Protein AF-A0A945KMA1-F1 (afdb_monomer_lite)

Structure (mmCIF, N/CA/C/O backbone):
data_AF-A0A945KMA1-F1
#
_entry.id   AF-A0A945KMA1-F1
#
loop_
_atom_site.group_PDB
_atom_site.id
_atom_site.type_symbol
_atom_site.label_atom_id
_atom_site.label_alt_id
_atom_site.label_comp_id
_atom_site.label_asym_id
_atom_site.label_entity_id
_atom_site.label_seq_id
_atom_site.pdbx_PDB_ins_code
_atom_site.Cartn_x
_atom_site.Cartn_y
_atom_site.Cartn_z
_atom_site.occupancy
_atom_site.B_iso_or_equiv
_atom_site.auth_seq_id
_atom_site.auth_comp_id
_atom_site.auth_asym_id
_atom_site.auth_atom_id
_atom_site.pdbx_PDB_model_num
ATOM 1 N N . MET A 1 1 ? -3.324 15.975 3.131 1.00 45.94 1 MET A N 1
ATOM 2 C CA . MET A 1 1 ? -3.278 17.185 3.987 1.00 45.94 1 MET A CA 1
ATOM 3 C C . MET A 1 1 ? -1.842 17.357 4.465 1.00 45.94 1 MET A C 1
ATOM 5 O O . MET A 1 1 ? -1.466 16.969 5.569 1.00 45.94 1 MET A O 1
ATOM 9 N N . GLY A 1 2 ? -0.998 17.822 3.554 1.00 39.69 2 GLY A N 1
ATOM 10 C CA . GLY A 1 2 ? 0.432 18.035 3.725 1.00 39.69 2 GLY A CA 1
ATOM 11 C C . GLY A 1 2 ? 0.857 19.326 3.038 1.00 39.69 2 GLY A C 1
ATOM 12 O O . GLY A 1 2 ? 0.022 19.945 2.387 1.00 39.69 2 GLY A O 1
ATOM 13 N N . LYS A 1 3 ? 2.127 19.717 3.252 1.00 51.31 3 LYS A N 1
ATOM 14 C CA . LYS A 1 3 ? 3.015 20.684 2.548 1.00 51.31 3 LYS A CA 1
ATOM 15 C C . LYS A 1 3 ? 2.473 22.037 2.013 1.00 51.31 3 LYS A C 1
ATOM 17 O O . LYS A 1 3 ? 3.282 22.909 1.727 1.00 51.31 3 LYS A O 1
ATOM 22 N N . ARG A 1 4 ? 1.166 22.232 1.818 1.00 48.22 4 ARG A N 1
ATOM 23 C CA . ARG A 1 4 ? 0.495 23.301 1.051 1.00 48.22 4 ARG A CA 1
ATOM 24 C C . ARG A 1 4 ? -0.896 23.667 1.612 1.00 48.22 4 ARG A C 1
ATOM 26 O O . ARG A 1 4 ? -1.735 24.240 0.905 1.00 48.22 4 ARG A O 1
ATOM 33 N N . SER A 1 5 ? -1.207 23.293 2.853 1.00 53.47 5 SER A N 1
ATOM 34 C CA . SER A 1 5 ? -2.433 23.719 3.541 1.00 53.47 5 SER A CA 1
ATOM 35 C C . SER A 1 5 ? -2.144 24.185 4.959 1.00 53.47 5 SER A C 1
ATOM 37 O O . SER A 1 5 ? -1.507 23.455 5.705 1.00 53.47 5 SER A O 1
ATOM 39 N N . ASN A 1 6 ? -2.725 25.325 5.338 1.00 54.19 6 ASN A N 1
ATOM 40 C CA . ASN A 1 6 ? -2.762 25.819 6.721 1.00 54.19 6 ASN A CA 1
ATOM 41 C C . ASN A 1 6 ? -3.850 25.125 7.565 1.00 54.19 6 ASN A C 1
ATOM 43 O O . ASN A 1 6 ? -4.168 25.587 8.653 1.00 54.19 6 ASN A O 1
ATOM 47 N N . PHE A 1 7 ? -4.466 24.057 7.046 1.00 51.75 7 PHE A N 1
ATOM 48 C CA . PHE A 1 7 ? -5.400 23.245 7.816 1.00 51.75 7 PHE A CA 1
ATOM 49 C C . PHE A 1 7 ? -4.623 22.431 8.838 1.00 51.75 7 PHE A C 1
ATOM 51 O O . PHE A 1 7 ? -3.628 21.785 8.492 1.00 51.75 7 PHE A O 1
ATOM 58 N N . GLU A 1 8 ? -5.101 22.466 10.077 1.00 51.91 8 GLU A N 1
ATOM 59 C CA . GLU A 1 8 ? -4.567 21.652 11.153 1.00 51.91 8 GLU A CA 1
ATOM 60 C C . GLU A 1 8 ? -4.652 20.181 10.741 1.00 51.91 8 GLU A C 1
ATOM 62 O O . GLU A 1 8 ? -5.704 19.676 10.334 1.00 51.91 8 GLU A O 1
ATOM 67 N N . ARG A 1 9 ? -3.505 19.496 10.759 1.00 58.88 9 ARG A N 1
ATOM 68 C CA . ARG A 1 9 ? -3.487 18.054 10.542 1.00 58.88 9 ARG A CA 1
ATOM 69 C C . ARG A 1 9 ? -4.303 17.431 11.661 1.00 58.88 9 ARG A C 1
ATOM 71 O O . ARG A 1 9 ? -4.052 17.734 12.823 1.00 58.88 9 ARG A O 1
ATOM 78 N N . HIS A 1 10 ? -5.210 16.515 11.317 1.00 60.88 10 HIS A N 1
ATOM 79 C CA . HIS A 1 10 ? -5.820 15.670 12.335 1.00 60.88 10 HIS A CA 1
ATOM 80 C C . HIS A 1 10 ? -4.690 15.093 13.213 1.00 60.88 10 HIS A C 1
ATOM 82 O O . HIS A 1 10 ? -3.744 14.547 12.632 1.00 60.88 10 HIS A O 1
ATOM 88 N N . PRO A 1 11 ? -4.742 15.208 14.556 1.00 52.09 11 PRO A N 1
ATOM 89 C CA . PRO A 1 11 ? -3.583 15.015 15.442 1.00 52.09 11 PRO A CA 1
ATOM 90 C C . PRO A 1 11 ? -2.826 13.685 15.298 1.00 52.09 11 PRO A C 1
ATOM 92 O O . PRO A 1 11 ? -1.699 13.559 15.757 1.00 52.09 11 PRO A O 1
ATOM 95 N N . ARG A 1 12 ? -3.435 12.688 14.648 1.00 60.34 12 ARG A N 1
ATOM 96 C CA . ARG A 1 12 ? -2.889 11.337 14.438 1.00 60.34 12 ARG A CA 1
ATOM 97 C C . ARG A 1 12 ? -2.674 10.965 12.965 1.00 60.34 12 ARG A C 1
ATOM 99 O O . ARG A 1 12 ? -2.384 9.818 12.661 1.00 60.34 12 ARG A O 1
ATOM 106 N N . GLY A 1 13 ? -2.892 11.898 12.033 1.00 59.16 13 GLY A N 1
ATOM 107 C CA . GLY A 1 13 ? -2.860 11.611 10.591 1.00 59.16 13 GLY A CA 1
ATOM 108 C C . GLY A 1 13 ? -3.981 10.684 10.101 1.00 59.16 13 GLY A C 1
ATOM 109 O O . GLY A 1 13 ? -3.917 10.207 8.974 1.00 59.16 13 GLY A O 1
ATOM 110 N N . LEU A 1 14 ? -4.993 10.445 10.938 1.00 67.75 14 LEU A N 1
ATOM 111 C CA . LEU A 1 14 ? -6.126 9.570 10.666 1.00 67.75 14 LEU A CA 1
ATOM 112 C C . LEU A 1 14 ? -7.003 10.133 9.541 1.00 67.75 14 LEU A C 1
ATOM 114 O O . LEU A 1 14 ? -7.648 11.168 9.710 1.00 67.75 14 LEU A O 1
ATOM 118 N N . TYR A 1 15 ? -7.073 9.397 8.436 1.00 75.56 15 TYR A N 1
ATOM 119 C CA . TYR A 1 15 ? -8.058 9.598 7.380 1.00 75.56 15 TYR A CA 1
ATOM 120 C C . TYR A 1 15 ? -8.565 8.228 6.930 1.00 75.56 15 TYR A C 1
ATOM 122 O O . TYR A 1 15 ? -7.744 7.429 6.468 1.00 75.56 15 TYR A O 1
ATOM 130 N N . PRO A 1 16 ? -9.878 7.945 7.043 1.00 86.56 16 PRO A N 1
ATOM 131 C CA . PRO A 1 16 ? -10.462 6.745 6.461 1.00 86.56 16 PRO A CA 1
ATOM 132 C C . PRO A 1 16 ? -10.042 6.622 4.998 1.00 86.56 16 PRO A C 1
ATOM 134 O O . PRO A 1 16 ? -10.072 7.603 4.248 1.00 86.56 16 PRO A O 1
ATOM 137 N N . THR A 1 17 ? -9.586 5.434 4.608 1.00 91.38 17 THR A N 1
ATOM 138 C CA . THR A 1 17 ? -9.081 5.209 3.252 1.00 91.38 17 THR A CA 1
ATOM 139 C C . THR A 1 17 ? -10.265 5.146 2.296 1.00 91.38 17 THR A C 1
ATOM 141 O O . THR A 1 17 ? -11.060 4.222 2.428 1.00 91.38 17 THR A O 1
ATOM 144 N N . PRO A 1 18 ? -10.410 6.079 1.340 1.00 90.06 18 PRO A N 1
ATOM 145 C CA . PRO A 1 18 ? -11.518 6.021 0.400 1.00 90.06 18 PRO A CA 1
ATOM 146 C C . PRO A 1 18 ? -11.269 4.950 -0.666 1.00 90.06 18 PRO A C 1
ATOM 148 O O . PRO A 1 18 ? -10.132 4.747 -1.095 1.00 90.06 18 PRO A O 1
ATOM 151 N N . GLU A 1 19 ? -12.344 4.365 -1.183 1.00 87.62 19 GLU A N 1
ATOM 152 C CA . GLU A 1 19 ? -12.361 3.382 -2.279 1.00 87.62 19 GLU A CA 1
ATOM 153 C C . GLU A 1 19 ? -11.486 3.781 -3.481 1.00 87.62 19 GLU A C 1
ATOM 155 O O . GLU A 1 19 ? -10.687 2.996 -3.986 1.00 87.62 19 GLU A O 1
ATOM 160 N N . SER A 1 20 ? -11.529 5.057 -3.882 1.00 85.62 20 SER A N 1
ATOM 161 C CA . SER A 1 20 ? -10.695 5.589 -4.975 1.00 85.62 20 SER A CA 1
ATOM 162 C C . SER A 1 20 ? -9.178 5.431 -4.765 1.00 85.62 20 SER A C 1
ATOM 164 O O . SER A 1 20 ? -8.423 5.475 -5.734 1.00 85.62 20 SER A O 1
ATOM 166 N N . ALA A 1 21 ? -8.719 5.256 -3.520 1.00 90.88 21 ALA A N 1
ATOM 167 C CA . ALA A 1 21 ? -7.323 4.979 -3.179 1.00 90.88 21 ALA A CA 1
ATOM 168 C C . ALA A 1 21 ? -6.997 3.474 -3.094 1.00 90.88 21 ALA A C 1
ATOM 170 O O . ALA A 1 21 ? -5.832 3.096 -2.927 1.00 90.88 21 ALA A O 1
ATOM 171 N N . VAL A 1 22 ? -8.016 2.617 -3.176 1.00 89.81 22 VAL A N 1
ATOM 172 C CA . VAL A 1 22 ? -7.906 1.157 -3.277 1.00 89.81 22 VAL A CA 1
ATOM 173 C C . VAL A 1 22 ? -7.913 0.736 -4.741 1.00 89.81 22 VAL A C 1
ATOM 175 O O . VAL A 1 22 ? -7.044 -0.024 -5.133 1.00 89.81 22 VAL A O 1
ATOM 178 N N . ARG A 1 23 ? -8.784 1.310 -5.575 1.00 86.75 23 ARG A N 1
ATOM 179 C CA . ARG A 1 23 ? -8.975 0.892 -6.976 1.00 86.75 23 ARG A CA 1
ATOM 180 C C . ARG A 1 23 ? -7.684 0.703 -7.798 1.00 86.75 23 ARG A C 1
ATOM 182 O O . ARG A 1 23 ? -7.550 -0.337 -8.431 1.00 86.75 23 ARG A O 1
ATOM 189 N N . PRO A 1 24 ? -6.686 1.617 -7.768 1.00 86.44 24 PRO A N 1
ATOM 190 C CA . PRO A 1 24 ? -5.443 1.411 -8.519 1.00 86.44 24 PRO A CA 1
ATOM 191 C C . PRO A 1 24 ? -4.613 0.216 -8.034 1.00 86.44 24 PRO A C 1
ATOM 193 O O . PRO A 1 24 ? -3.798 -0.291 -8.789 1.00 86.44 24 PRO A O 1
ATOM 196 N N . LEU A 1 25 ? -4.784 -0.215 -6.780 1.00 88.75 25 LEU A N 1
ATOM 197 C CA . LEU A 1 25 ? -4.077 -1.356 -6.201 1.00 88.75 25 LEU A CA 1
ATOM 198 C C . LEU A 1 25 ? -4.578 -2.693 -6.760 1.00 88.75 25 LEU A C 1
ATOM 200 O O . LEU A 1 25 ? -3.769 -3.602 -6.903 1.00 88.75 25 LEU A O 1
ATOM 204 N N . LEU A 1 26 ? -5.874 -2.806 -7.075 1.00 84.94 26 LEU A N 1
ATOM 205 C CA . LEU A 1 26 ? -6.539 -4.081 -7.383 1.00 84.94 26 LEU A CA 1
ATOM 206 C C . LEU A 1 26 ? -5.891 -4.818 -8.563 1.00 84.94 26 LEU A C 1
ATOM 208 O O . LEU A 1 26 ? -5.660 -6.017 -8.487 1.00 84.94 26 LEU A O 1
ATOM 212 N N . LEU A 1 27 ? -5.465 -4.085 -9.598 1.00 81.69 27 LEU A N 1
ATOM 213 C CA . LEU A 1 27 ? -4.763 -4.636 -10.771 1.00 81.69 27 LEU A CA 1
ATOM 214 C C . LEU A 1 27 ? -3.370 -5.216 -10.460 1.00 81.69 27 LEU A C 1
ATOM 216 O O . LEU A 1 27 ? -2.717 -5.779 -11.335 1.00 81.69 27 LEU A O 1
ATOM 220 N N . HIS A 1 28 ? -2.875 -5.022 -9.239 1.00 84.31 28 HIS A N 1
ATOM 221 C CA . HIS A 1 28 ? -1.565 -5.486 -8.792 1.00 84.31 28 HIS A CA 1
ATOM 222 C C . HIS A 1 28 ? -1.646 -6.522 -7.670 1.00 84.31 28 HIS A C 1
ATOM 224 O O . HIS A 1 28 ? -0.592 -6.951 -7.186 1.00 84.31 28 HIS A O 1
ATOM 230 N N . LEU A 1 29 ? -2.859 -6.899 -7.262 1.00 82.75 29 LEU A N 1
ATOM 231 C CA . LEU A 1 29 ? -3.119 -7.979 -6.321 1.00 82.75 29 LEU A CA 1
ATOM 232 C C . LEU A 1 29 ? -3.496 -9.258 -7.086 1.00 82.75 29 LEU A C 1
ATOM 234 O O . LEU A 1 29 ? -4.013 -9.177 -8.201 1.00 82.75 29 LEU A O 1
ATOM 238 N N . PRO A 1 30 ? -3.260 -10.445 -6.504 1.00 80.69 30 PRO A N 1
ATOM 239 C CA . PRO A 1 30 ? -3.924 -11.665 -6.951 1.00 80.69 30 PRO A CA 1
ATOM 240 C C . PRO A 1 30 ? -5.452 -11.510 -6.899 1.00 80.69 30 PRO A C 1
ATOM 242 O O . PRO A 1 30 ? -5.966 -10.741 -6.085 1.00 80.69 30 PRO A O 1
ATOM 245 N N . SER A 1 31 ? -6.182 -12.275 -7.719 1.00 77.75 31 SER A N 1
ATOM 246 C CA . SER A 1 31 ? -7.653 -12.205 -7.803 1.00 77.75 31 SER A CA 1
ATOM 247 C C . SER A 1 31 ? -8.356 -12.401 -6.456 1.00 77.75 31 SER A C 1
ATOM 249 O O . SER A 1 31 ? -9.401 -11.813 -6.221 1.00 77.75 31 SER A O 1
ATOM 251 N N . ALA A 1 32 ? -7.768 -13.194 -5.561 1.00 83.62 32 ALA A N 1
ATOM 252 C CA . ALA A 1 32 ? -8.148 -13.285 -4.160 1.00 83.62 32 ALA A CA 1
ATOM 253 C C . ALA A 1 32 ? -6.864 -13.393 -3.335 1.00 83.62 32 ALA A C 1
ATOM 255 O O . ALA A 1 32 ? -5.961 -14.142 -3.702 1.00 83.62 32 ALA A O 1
ATOM 256 N N . VAL A 1 33 ? -6.771 -12.629 -2.248 1.00 88.12 33 VAL A N 1
ATOM 257 C CA . VAL A 1 33 ? -5.628 -12.674 -1.334 1.00 88.12 33 VAL A CA 1
ATOM 258 C C . VAL A 1 33 ? -6.129 -12.567 0.094 1.00 88.12 33 VAL A C 1
ATOM 260 O O . VAL A 1 33 ? -7.038 -11.781 0.379 1.00 88.12 33 VAL A O 1
ATOM 263 N N . CYS A 1 34 ? -5.532 -13.349 0.986 1.00 95.69 34 CYS A N 1
ATOM 264 C CA . CYS A 1 34 ? -5.697 -13.167 2.416 1.00 95.69 34 CYS A CA 1
ATOM 265 C C . CYS A 1 34 ? -4.696 -12.115 2.907 1.00 95.69 34 CYS A C 1
ATOM 267 O O . CYS A 1 34 ? -3.491 -12.300 2.752 1.00 95.69 34 CYS A O 1
ATOM 269 N N . PHE A 1 35 ? -5.156 -11.001 3.478 1.00 98.44 35 PHE A N 1
ATOM 270 C CA . PHE A 1 35 ? -4.279 -9.896 3.884 1.00 98.44 35 PHE A CA 1
ATOM 271 C C . PHE A 1 35 ? -4.447 -9.506 5.351 1.00 98.44 35 PHE A C 1
ATOM 273 O O . PHE A 1 35 ? -5.533 -9.601 5.921 1.00 98.44 35 PHE A O 1
ATOM 280 N N . ASP A 1 36 ? -3.372 -8.982 5.933 1.00 98.75 36 ASP A N 1
ATOM 281 C CA . ASP A 1 36 ? -3.388 -8.350 7.247 1.00 98.75 36 ASP A CA 1
ATOM 282 C C . ASP A 1 36 ? -3.419 -6.817 7.108 1.00 98.75 36 ASP A C 1
ATOM 284 O O . ASP A 1 36 ? -2.684 -6.220 6.316 1.00 98.75 36 ASP A O 1
ATOM 288 N N . ALA A 1 37 ? -4.250 -6.157 7.913 1.00 98.38 37 ALA A N 1
ATOM 289 C CA . ALA A 1 37 ? -4.470 -4.714 7.897 1.00 98.38 37 ALA A CA 1
ATOM 290 C C . ALA A 1 37 ? -4.127 -4.068 9.253 1.00 98.38 37 ALA A C 1
ATOM 292 O O . ALA A 1 37 ? -5.021 -3.766 10.046 1.00 98.38 37 ALA A O 1
ATOM 293 N N . PRO A 1 38 ? -2.839 -3.834 9.559 1.00 98.19 38 PRO A N 1
ATOM 294 C CA . PRO A 1 38 ? -2.460 -2.973 10.677 1.00 98.19 38 PRO A CA 1
ATOM 295 C C . PRO A 1 38 ? -2.834 -1.512 10.394 1.00 98.19 38 PRO A C 1
ATOM 297 O O . PRO A 1 38 ? -3.127 -1.163 9.255 1.00 98.19 38 PRO A O 1
ATOM 300 N N . CYS A 1 39 ? -2.791 -0.632 11.396 1.00 97.06 39 CYS A N 1
ATOM 301 C CA . CYS A 1 39 ? -3.183 0.784 11.266 1.00 97.06 39 CYS A CA 1
ATOM 302 C C . CYS A 1 39 ? -4.593 0.972 10.663 1.00 97.06 39 CYS A C 1
ATOM 304 O O . CYS A 1 39 ? -4.815 1.847 9.823 1.00 97.06 39 CYS A O 1
ATOM 306 N N . ALA A 1 40 ? -5.532 0.102 11.038 1.00 96.44 40 ALA A N 1
ATOM 307 C CA . ALA A 1 40 ? -6.833 -0.007 10.392 1.00 96.44 40 ALA A CA 1
ATOM 308 C C . ALA A 1 40 ? -7.770 1.188 10.636 1.00 96.44 40 ALA A C 1
ATOM 310 O O . ALA A 1 40 ? -8.712 1.379 9.865 1.00 96.44 40 ALA A O 1
ATOM 311 N N . GLY A 1 41 ? -7.553 1.987 11.686 1.00 94.50 41 GLY A N 1
ATOM 312 C CA . GLY A 1 41 ? -8.448 3.070 12.084 1.00 94.50 41 GLY A CA 1
ATOM 313 C C . GLY A 1 41 ? -9.891 2.592 12.282 1.00 94.50 41 GLY A C 1
ATOM 314 O O . GLY A 1 41 ? -10.196 1.873 13.233 1.00 94.50 41 GLY A O 1
ATOM 315 N N . ASP A 1 42 ? -10.784 3.008 11.380 1.00 94.56 42 ASP A N 1
ATOM 316 C CA . ASP A 1 42 ? -12.206 2.635 11.346 1.00 94.56 42 ASP A CA 1
ATOM 317 C C . ASP A 1 42 ? -12.509 1.402 10.472 1.00 94.56 42 ASP A C 1
ATOM 319 O O . ASP A 1 42 ? -13.673 1.042 10.289 1.00 94.56 42 ASP A O 1
ATOM 323 N N . GLY A 1 43 ? -11.486 0.782 9.881 1.00 96.00 43 GLY A N 1
ATOM 324 C CA . GLY A 1 43 ? -11.608 -0.390 9.016 1.00 96.00 43 GLY A CA 1
ATOM 325 C C . GLY A 1 43 ? -12.091 -0.095 7.592 1.00 96.00 43 GLY A C 1
ATOM 326 O O . GLY A 1 43 ? -12.447 -1.031 6.883 1.00 96.00 43 GLY A O 1
ATOM 327 N N . ALA A 1 44 ? -12.119 1.165 7.133 1.00 95.25 44 ALA A N 1
ATOM 328 C CA . ALA A 1 44 ? -12.584 1.489 5.776 1.00 95.25 44 ALA A CA 1
ATOM 329 C C . ALA A 1 44 ? -11.805 0.750 4.676 1.00 95.25 44 ALA A C 1
ATOM 331 O O . ALA A 1 44 ? -12.408 0.209 3.754 1.00 95.25 44 ALA A O 1
ATOM 332 N N . LEU A 1 45 ? -10.476 0.668 4.805 1.00 96.75 45 LEU A N 1
ATOM 333 C CA . LEU A 1 45 ? -9.632 -0.069 3.859 1.00 96.75 45 LEU A CA 1
ATOM 334 C C . LEU A 1 45 ? -10.016 -1.551 3.781 1.00 96.75 45 LEU A C 1
ATOM 336 O O . LEU A 1 45 ? -10.105 -2.089 2.683 1.00 96.75 45 LEU A O 1
ATOM 340 N N . VAL A 1 46 ? -10.251 -2.178 4.937 1.00 97.62 46 VAL A N 1
ATOM 341 C CA . VAL A 1 46 ? -10.636 -3.591 5.030 1.00 97.62 46 VAL A CA 1
ATOM 342 C C . VAL A 1 46 ? -11.943 -3.821 4.281 1.00 97.62 46 VAL A C 1
ATOM 344 O O . VAL A 1 46 ? -11.969 -4.627 3.361 1.00 97.62 46 VAL A O 1
ATOM 347 N N . ARG A 1 47 ? -12.980 -3.024 4.575 1.00 96.88 47 ARG A N 1
ATOM 348 C CA . ARG A 1 47 ? -14.286 -3.139 3.905 1.00 96.88 47 ARG A CA 1
ATOM 349 C C . ARG A 1 47 ? -14.192 -2.990 2.388 1.00 96.88 47 ARG A C 1
ATOM 351 O O . ARG A 1 47 ? -14.884 -3.696 1.667 1.00 96.88 47 ARG A O 1
ATOM 358 N N . HIS A 1 48 ? -13.359 -2.068 1.902 1.00 94.19 48 HIS A N 1
ATOM 359 C CA . HIS A 1 48 ? -13.162 -1.884 0.465 1.00 94.19 48 HIS A CA 1
ATOM 360 C C . HIS A 1 48 ? -12.471 -3.084 -0.189 1.00 94.19 48 HIS A C 1
ATOM 362 O O . HIS A 1 48 ? -12.848 -3.451 -1.287 1.00 94.19 48 HIS A O 1
ATOM 368 N N . LEU A 1 49 ? -11.485 -3.698 0.467 1.00 94.19 49 LEU A N 1
ATOM 369 C CA . LEU A 1 49 ? -10.805 -4.880 -0.073 1.00 94.19 49 LEU A CA 1
ATOM 370 C C . LEU A 1 49 ? -11.687 -6.136 -0.004 1.00 94.19 49 LEU A C 1
ATOM 372 O O . LEU A 1 49 ? -11.686 -6.923 -0.943 1.00 94.19 49 LEU A O 1
ATOM 376 N N . GLU A 1 50 ? -12.471 -6.303 1.063 1.00 94.19 50 GLU A N 1
ATOM 377 C CA . GLU A 1 50 ? -13.430 -7.412 1.181 1.00 94.19 50 GLU A CA 1
ATOM 378 C C . GLU A 1 50 ? -14.549 -7.331 0.137 1.00 94.19 50 GLU A C 1
ATOM 380 O O . GLU A 1 50 ? -14.953 -8.354 -0.412 1.00 94.19 50 GLU A O 1
ATOM 385 N N . ALA A 1 51 ? -15.012 -6.120 -0.194 1.00 90.25 51 ALA A N 1
ATOM 386 C CA . ALA A 1 51 ? -15.984 -5.908 -1.268 1.00 90.25 51 ALA A CA 1
ATOM 387 C C . ALA A 1 51 ? -15.459 -6.336 -2.655 1.00 90.25 51 ALA A C 1
ATOM 389 O O . ALA A 1 51 ? -16.258 -6.687 -3.517 1.00 90.25 51 ALA A O 1
ATOM 390 N N . GLU A 1 52 ? -14.137 -6.352 -2.839 1.00 87.44 52 GLU A N 1
ATOM 391 C CA . GLU A 1 52 ? -13.445 -6.774 -4.067 1.00 87.44 52 GLU A CA 1
ATOM 392 C C . GLU A 1 52 ? -13.029 -8.260 -4.031 1.00 87.44 52 GLU A C 1
ATOM 394 O O . GLU A 1 52 ? -12.291 -8.729 -4.892 1.00 87.44 52 GLU A O 1
ATOM 399 N N . GLY A 1 53 ? -13.494 -9.028 -3.036 1.00 87.69 53 GLY A N 1
ATOM 400 C CA . GLY A 1 53 ? -13.265 -10.475 -2.948 1.00 87.69 53 GLY A CA 1
ATOM 401 C C . GLY A 1 53 ? -11.977 -10.898 -2.234 1.00 87.69 53 GLY A C 1
ATOM 402 O O . GLY A 1 53 ? -11.646 -12.084 -2.222 1.00 87.69 53 GLY A O 1
ATOM 403 N N . HIS A 1 54 ? -11.251 -9.968 -1.609 1.00 91.25 54 HIS A N 1
ATOM 404 C CA . HIS A 1 54 ? -10.108 -10.296 -0.753 1.00 91.25 54 HIS A CA 1
ATOM 405 C C . HIS A 1 54 ? -10.566 -10.672 0.666 1.00 91.25 54 HIS A C 1
ATOM 407 O O . HIS A 1 54 ? -11.593 -10.195 1.138 1.00 91.25 54 HIS A O 1
ATOM 413 N N . SER A 1 55 ? -9.809 -11.506 1.380 1.00 95.12 55 SER A N 1
ATOM 414 C CA . SER A 1 55 ? -10.179 -11.952 2.731 1.00 95.12 55 SER A CA 1
ATOM 415 C C . SER A 1 55 ? -9.268 -11.356 3.798 1.00 95.12 55 SER A C 1
ATOM 417 O O . SER A 1 55 ? -8.056 -11.258 3.614 1.00 95.12 55 SER A O 1
ATOM 419 N N . LEU A 1 56 ? -9.833 -10.994 4.947 1.00 98.12 56 LEU A N 1
ATOM 420 C CA . LEU A 1 56 ? -9.064 -10.481 6.074 1.00 98.12 56 LEU A CA 1
ATOM 421 C C . LEU A 1 56 ? -8.461 -11.619 6.913 1.00 98.12 56 LEU A C 1
ATOM 423 O O . LEU A 1 56 ? -9.191 -12.469 7.419 1.00 98.12 56 LEU A O 1
ATOM 427 N N . GLY A 1 57 ? -7.142 -11.598 7.109 1.00 98.00 57 GLY A N 1
ATOM 428 C CA . GLY A 1 57 ? -6.430 -12.473 8.045 1.00 98.00 57 GLY A CA 1
ATOM 429 C C . GLY A 1 57 ? -6.441 -11.903 9.463 1.00 98.00 57 GLY A C 1
ATOM 430 O O . GLY A 1 57 ? -7.014 -12.487 10.383 1.00 98.00 57 GLY A O 1
ATOM 431 N N . ALA A 1 58 ? -5.840 -10.726 9.639 1.00 98.25 58 ALA A N 1
ATOM 432 C CA . ALA A 1 58 ? -5.851 -9.983 10.896 1.00 98.25 58 ALA A CA 1
ATOM 433 C C . ALA A 1 58 ? -5.981 -8.471 10.671 1.00 98.25 58 ALA A C 1
ATOM 435 O O . ALA A 1 58 ? -5.478 -7.921 9.697 1.00 98.25 58 ALA A O 1
ATOM 436 N N . THR A 1 59 ? -6.613 -7.762 11.607 1.00 98.31 59 THR A N 1
ATOM 437 C CA . THR A 1 59 ? -6.727 -6.295 11.578 1.00 98.31 59 THR A CA 1
ATOM 438 C C . THR A 1 59 ? -6.395 -5.701 12.938 1.00 98.31 59 THR A C 1
ATOM 440 O O . THR A 1 59 ? -6.829 -6.212 13.976 1.00 98.31 59 THR A O 1
ATOM 443 N N . SER A 1 60 ? -5.632 -4.610 12.954 1.00 98.19 60 SER A N 1
ATOM 444 C CA . SER A 1 60 ? -5.254 -3.946 14.199 1.00 98.19 60 SER A CA 1
ATOM 445 C C . SER A 1 60 ? -5.027 -2.449 14.044 1.00 98.19 60 SER A C 1
ATOM 447 O O . SER A 1 60 ? -4.742 -1.942 12.962 1.00 98.19 60 SER A O 1
ATOM 449 N N . ASP A 1 61 ? -5.149 -1.721 15.146 1.00 97.62 61 ASP A N 1
ATOM 450 C CA . ASP A 1 61 ? -4.760 -0.318 15.253 1.00 97.62 61 ASP A CA 1
ATOM 451 C C . ASP A 1 61 ? -4.322 -0.019 16.692 1.00 97.62 61 ASP A C 1
ATOM 453 O O . ASP A 1 61 ? -4.768 -0.681 17.627 1.00 97.62 61 ASP A O 1
ATOM 457 N N . ILE A 1 62 ? -3.480 0.994 16.907 1.00 95.75 62 ILE A N 1
ATOM 458 C CA . ILE A 1 62 ? -3.105 1.414 18.265 1.00 95.75 62 ILE A CA 1
ATOM 459 C C . ILE A 1 62 ? -4.289 2.059 19.007 1.00 95.75 62 ILE A C 1
ATOM 461 O O . ILE A 1 62 ? -4.330 2.073 20.234 1.00 95.75 62 ILE A O 1
ATOM 465 N N . GLN A 1 63 ? -5.261 2.592 18.265 1.00 94.81 63 GLN A N 1
ATOM 466 C CA . GLN A 1 63 ? -6.509 3.134 18.782 1.00 94.81 63 GLN A CA 1
ATOM 467 C C . GLN A 1 63 ? -7.657 2.803 17.807 1.00 94.81 63 GLN A C 1
ATOM 469 O O . GLN A 1 63 ? -8.059 3.662 17.011 1.00 94.81 63 GLN A O 1
ATOM 474 N N . PRO A 1 64 ? -8.193 1.570 17.880 1.00 95.06 64 PRO A N 1
ATOM 475 C CA . PRO A 1 64 ? -9.282 1.098 17.028 1.00 95.06 64 PRO A CA 1
ATOM 476 C C . PRO A 1 64 ? -10.527 1.988 17.084 1.00 95.06 64 PRO A C 1
ATOM 478 O O . PRO A 1 64 ? -10.878 2.511 18.143 1.00 95.06 64 PRO A O 1
ATOM 481 N N . MET A 1 65 ? -11.221 2.140 15.953 1.00 93.62 65 MET A N 1
ATOM 482 C CA . MET A 1 65 ? -12.436 2.968 15.842 1.00 93.62 65 MET A CA 1
ATOM 483 C C . MET A 1 65 ? -13.674 2.197 15.372 1.00 93.62 65 MET A C 1
ATOM 485 O O . MET A 1 65 ? -14.726 2.795 15.152 1.00 93.62 65 MET A O 1
ATOM 489 N N . ALA A 1 66 ? -13.562 0.879 15.229 1.00 94.00 66 ALA A N 1
ATOM 490 C CA . ALA A 1 66 ? -14.667 -0.014 14.916 1.00 94.00 66 ALA A CA 1
ATOM 491 C C . ALA A 1 66 ? -14.513 -1.335 15.680 1.00 94.00 66 ALA A C 1
ATOM 493 O O . ALA A 1 66 ? -13.407 -1.723 16.063 1.00 94.00 66 ALA A O 1
ATOM 494 N N . ALA A 1 67 ? -15.633 -2.024 15.903 1.00 94.12 67 ALA A N 1
ATOM 495 C CA . ALA A 1 67 ? -15.625 -3.360 16.487 1.00 94.12 67 ALA A CA 1
ATOM 496 C C . ALA A 1 67 ? -14.879 -4.350 15.573 1.00 94.12 67 ALA A C 1
ATOM 498 O O . ALA A 1 67 ? -14.903 -4.213 14.352 1.00 94.12 67 ALA A O 1
ATOM 499 N N . GLY A 1 68 ? -14.222 -5.345 16.173 1.00 94.31 68 GLY A N 1
ATOM 500 C CA . GLY A 1 68 ? -13.461 -6.365 15.441 1.00 94.31 68 GLY A CA 1
ATOM 501 C C . GLY A 1 68 ? -12.025 -5.972 15.076 1.00 94.31 68 GLY A C 1
ATOM 502 O O . GLY A 1 68 ? -11.282 -6.819 14.596 1.00 94.31 68 GLY A O 1
ATOM 503 N N . ILE A 1 69 ? -11.597 -4.733 15.345 1.00 97.75 69 ILE A N 1
ATOM 504 C CA . ILE A 1 69 ? -10.205 -4.299 15.164 1.00 97.75 69 ILE A CA 1
ATOM 505 C C . ILE A 1 69 ? -9.443 -4.465 16.483 1.00 97.75 69 ILE A C 1
ATOM 507 O O . ILE A 1 69 ? -9.823 -3.883 17.499 1.00 97.75 69 ILE A O 1
ATOM 511 N N . ALA A 1 70 ? -8.361 -5.246 16.471 1.00 97.75 70 ALA A N 1
ATOM 512 C CA . ALA A 1 70 ? -7.551 -5.476 17.663 1.00 97.75 70 ALA A CA 1
ATOM 513 C C . ALA A 1 70 ? -6.735 -4.230 18.046 1.00 97.75 70 ALA A C 1
ATOM 515 O O . ALA A 1 70 ? -6.178 -3.549 17.184 1.00 97.75 70 ALA A O 1
ATOM 516 N N . THR A 1 71 ? -6.600 -3.959 19.345 1.00 98.00 71 THR A N 1
ATOM 517 C CA . THR A 1 71 ? -5.697 -2.909 19.835 1.00 98.00 71 THR A CA 1
ATOM 518 C C . THR A 1 71 ? -4.257 -3.418 19.805 1.00 98.00 71 THR A C 1
ATOM 520 O O . THR A 1 71 ? -3.887 -4.242 20.639 1.00 98.00 71 THR A O 1
ATOM 523 N N . SER A 1 72 ? -3.443 -2.957 18.854 1.00 97.12 72 SER A N 1
ATOM 524 C CA . SER A 1 72 ? -2.035 -3.361 18.737 1.00 97.12 72 SER A CA 1
ATOM 525 C C . SER A 1 72 ? -1.189 -2.334 17.980 1.00 97.12 72 SER A C 1
ATOM 527 O O . SER A 1 72 ? -1.666 -1.654 17.071 1.00 97.12 72 SER A O 1
ATOM 529 N N . ASP A 1 73 ? 0.089 -2.230 18.345 1.00 97.50 73 ASP A N 1
ATOM 530 C CA . ASP A 1 73 ? 1.078 -1.457 17.594 1.00 97.50 73 ASP A CA 1
ATOM 531 C C . ASP A 1 73 ? 1.590 -2.292 16.415 1.00 97.50 73 ASP A C 1
ATOM 533 O O . ASP A 1 73 ? 2.078 -3.406 16.600 1.00 97.50 73 ASP A O 1
ATOM 537 N N . ALA A 1 74 ? 1.541 -1.735 15.204 1.00 97.88 74 ALA A N 1
ATOM 538 C CA . ALA A 1 74 ? 2.017 -2.411 13.998 1.00 97.88 74 ALA A CA 1
ATOM 539 C C . ALA A 1 74 ? 3.490 -2.856 14.092 1.00 97.88 74 ALA A C 1
ATOM 541 O O . ALA A 1 74 ? 3.873 -3.841 13.471 1.00 97.88 74 ALA A O 1
ATOM 542 N N . ARG A 1 75 ? 4.310 -2.158 14.889 1.00 97.62 75 ARG A N 1
ATOM 543 C CA . ARG A 1 75 ? 5.729 -2.485 15.127 1.00 97.62 75 ARG A CA 1
ATOM 544 C C . ARG A 1 75 ? 5.933 -3.678 16.066 1.00 97.62 75 ARG A C 1
ATOM 546 O O . ARG A 1 75 ? 7.058 -4.130 16.224 1.00 97.62 75 ARG A O 1
ATOM 553 N N . GLY A 1 76 ? 4.873 -4.138 16.729 1.00 96.88 76 GLY A N 1
ATOM 554 C CA . GLY A 1 76 ? 4.881 -5.298 17.621 1.00 96.88 76 GLY A CA 1
ATOM 555 C C . GLY A 1 76 ? 4.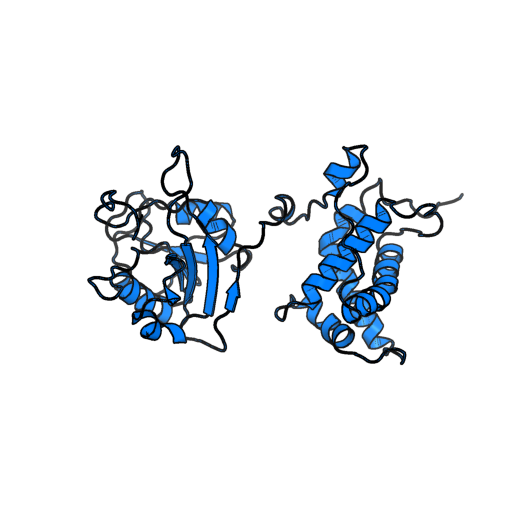258 -6.551 17.004 1.00 96.88 76 GLY A C 1
ATOM 556 O O . GLY A 1 76 ? 4.077 -7.537 17.706 1.00 96.88 76 GLY A O 1
ATOM 557 N N . ILE A 1 77 ? 3.885 -6.522 15.721 1.00 98.12 77 ILE A N 1
ATOM 558 C CA . ILE A 1 77 ? 3.317 -7.687 15.032 1.00 98.12 77 ILE A CA 1
ATOM 559 C C . ILE A 1 77 ? 4.417 -8.727 14.818 1.00 98.12 77 ILE A C 1
ATOM 561 O O . ILE A 1 77 ? 5.436 -8.418 14.218 1.00 98.12 77 ILE A O 1
ATOM 565 N N . GLU A 1 78 ? 4.227 -9.957 15.283 1.00 97.56 78 GLU A N 1
ATOM 566 C CA . GLU A 1 78 ? 5.275 -10.991 15.217 1.00 97.56 78 GLU A CA 1
ATOM 567 C C . GLU A 1 78 ? 5.244 -11.812 13.921 1.00 97.56 78 GLU A C 1
ATOM 569 O O . GLU A 1 78 ? 6.252 -12.397 13.531 1.00 97.56 78 GLU A O 1
ATOM 574 N N . ARG A 1 79 ? 4.090 -11.874 13.248 1.00 97.19 79 ARG A N 1
ATOM 575 C CA . ARG A 1 79 ? 3.896 -12.623 12.000 1.00 97.19 79 ARG A CA 1
ATOM 576 C C . ARG A 1 79 ? 2.754 -12.044 11.172 1.00 97.19 79 ARG A C 1
ATOM 578 O O . ARG A 1 79 ? 1.838 -11.448 11.734 1.00 97.19 79 ARG A O 1
ATOM 585 N N . CYS A 1 80 ? 2.788 -12.279 9.863 1.00 97.56 80 CYS A N 1
ATOM 586 C CA . CYS A 1 80 ? 1.622 -12.111 8.997 1.00 97.56 80 CYS A CA 1
ATOM 587 C C . CYS A 1 80 ? 0.732 -13.357 9.118 1.00 97.56 80 CYS A C 1
ATOM 589 O O . CYS A 1 80 ? 1.237 -14.479 9.069 1.00 97.56 80 CYS A O 1
ATOM 591 N N . THR A 1 81 ? -0.566 -13.167 9.344 1.00 97.12 81 THR A N 1
ATOM 592 C CA . THR A 1 81 ? -1.556 -14.255 9.375 1.00 97.12 81 THR A CA 1
ATOM 593 C C . THR A 1 81 ? -2.039 -14.588 7.966 1.00 97.12 81 THR A C 1
ATOM 595 O O . THR A 1 81 ? -2.252 -15.758 7.657 1.00 97.12 81 THR A O 1
ATOM 598 N N . GLY A 1 82 ? -2.200 -13.565 7.124 1.00 94.31 82 GLY A N 1
ATOM 599 C CA . GLY A 1 82 ? -2.409 -13.712 5.689 1.00 94.31 82 GLY A CA 1
ATOM 600 C C . GLY A 1 82 ? -1.112 -13.909 4.895 1.00 94.31 82 GLY A C 1
ATOM 601 O O . GLY A 1 82 ? -0.095 -14.385 5.392 1.00 94.31 82 GLY A O 1
ATOM 602 N N . GLU A 1 83 ? -1.169 -13.519 3.627 1.00 95.94 83 GLU A N 1
ATOM 603 C CA . GLU A 1 83 ? -0.090 -13.624 2.641 1.00 95.94 83 GLU A CA 1
ATOM 604 C C . GLU A 1 83 ? 0.705 -12.317 2.506 1.00 95.94 83 GLU A C 1
ATOM 606 O O . GLU A 1 83 ? 1.843 -12.312 2.038 1.00 95.94 83 GLU A O 1
ATOM 611 N N . MET A 1 84 ? 0.100 -11.189 2.886 1.00 97.75 84 MET A N 1
ATOM 612 C CA . MET A 1 84 ? 0.703 -9.862 2.795 1.00 97.75 84 MET A CA 1
ATOM 613 C C . MET A 1 84 ? 0.044 -8.868 3.748 1.00 97.75 84 MET A C 1
ATOM 615 O O . MET A 1 84 ? -1.094 -9.048 4.182 1.00 97.75 84 MET A O 1
ATOM 619 N N . PHE A 1 85 ? 0.730 -7.759 4.007 1.00 98.81 85 PHE A N 1
ATOM 620 C CA . PHE A 1 85 ? 0.146 -6.602 4.675 1.00 98.81 85 PHE A CA 1
ATOM 621 C C . PHE A 1 85 ? -0.392 -5.603 3.651 1.00 98.81 85 PHE A C 1
ATOM 623 O O . PHE A 1 85 ? 0.305 -5.248 2.700 1.00 98.81 85 PHE A O 1
ATOM 630 N N . ILE A 1 86 ? -1.598 -5.076 3.869 1.00 98.69 86 ILE A N 1
ATOM 631 C CA . ILE A 1 86 ? -2.151 -3.967 3.080 1.00 98.69 86 ILE A CA 1
ATOM 632 C C . ILE A 1 86 ? -2.712 -2.920 4.037 1.00 98.69 86 ILE A C 1
ATOM 634 O O . ILE A 1 86 ? -3.701 -3.151 4.726 1.00 98.69 86 ILE A O 1
ATOM 638 N N . THR A 1 87 ? -2.093 -1.737 4.080 1.00 98.06 87 THR A N 1
ATOM 639 C CA . THR A 1 87 ? -2.487 -0.689 5.032 1.00 98.06 87 THR A CA 1
ATOM 640 C C . THR A 1 87 ? -2.338 0.744 4.496 1.00 98.06 87 THR A C 1
ATOM 642 O O . THR A 1 87 ? -1.681 1.014 3.486 1.00 98.06 87 THR A O 1
ATOM 645 N N . ASN A 1 88 ? -2.999 1.685 5.171 1.00 97.00 88 ASN A N 1
ATOM 646 C CA . ASN A 1 88 ? -2.758 3.121 5.103 1.00 97.00 88 ASN A CA 1
ATOM 647 C C . ASN A 1 88 ? -2.110 3.552 6.433 1.00 97.00 88 ASN A C 1
ATOM 649 O O . ASN A 1 88 ? -2.827 3.924 7.364 1.00 97.00 88 ASN A O 1
ATOM 653 N N . PRO A 1 89 ? -0.773 3.456 6.559 1.00 95.44 89 PRO A N 1
ATOM 654 C CA . PRO A 1 89 ? -0.105 3.785 7.810 1.00 95.44 89 PRO A CA 1
ATOM 655 C C . PRO A 1 89 ? -0.181 5.299 8.068 1.00 95.44 89 PRO A C 1
ATOM 657 O O . PRO A 1 89 ? -0.440 6.079 7.142 1.00 95.44 89 PRO A O 1
ATOM 660 N N . PRO A 1 90 ? 0.146 5.768 9.287 1.00 92.75 90 PRO A N 1
ATOM 661 C CA . PRO A 1 90 ? 0.454 7.177 9.491 1.00 92.75 90 PRO A CA 1
ATOM 662 C C . PRO A 1 90 ? 1.482 7.636 8.452 1.00 92.75 90 PRO A C 1
ATOM 664 O O . PRO A 1 90 ? 2.469 6.942 8.200 1.00 92.75 90 PRO A O 1
ATOM 667 N N . TRP A 1 91 ? 1.239 8.784 7.820 1.00 91.62 91 TRP A N 1
ATOM 668 C CA . TRP A 1 91 ? 2.132 9.335 6.798 1.00 91.62 91 TRP A CA 1
ATOM 669 C C . TRP A 1 91 ? 3.448 9.838 7.408 1.00 91.62 91 TRP A C 1
ATOM 671 O O . TRP A 1 91 ? 3.443 10.315 8.544 1.00 91.62 91 TRP A O 1
ATOM 681 N N . PRO A 1 92 ? 4.560 9.812 6.647 1.00 91.50 92 PRO A N 1
ATOM 682 C CA . PRO A 1 92 ? 5.887 10.092 7.182 1.00 91.50 92 PRO A CA 1
ATOM 683 C C . PRO A 1 92 ? 5.985 11.522 7.698 1.00 91.50 92 PRO A C 1
ATOM 685 O O . PRO A 1 92 ? 5.572 12.480 7.031 1.00 91.50 92 PRO A O 1
ATOM 688 N N . GLU A 1 93 ? 6.566 11.676 8.883 1.00 89.31 93 GLU A N 1
ATOM 689 C CA . GLU A 1 93 ? 6.790 12.977 9.494 1.00 89.31 93 GLU A CA 1
ATOM 690 C C . GLU A 1 93 ? 8.215 13.477 9.185 1.00 89.31 93 GLU A C 1
ATOM 692 O O . GLU A 1 93 ? 9.199 12.861 9.609 1.00 89.31 93 GLU A O 1
ATOM 697 N N . PRO A 1 94 ? 8.384 14.600 8.456 1.00 85.56 94 PRO A N 1
ATOM 698 C CA . PRO A 1 94 ? 9.716 15.100 8.105 1.00 85.56 94 PRO A CA 1
ATOM 699 C C . PRO A 1 94 ? 10.587 15.452 9.321 1.00 85.56 94 PRO A C 1
ATOM 701 O O . PRO A 1 94 ? 11.782 15.161 9.326 1.00 85.56 94 PRO A O 1
ATOM 704 N N . ASN A 1 95 ? 9.990 16.020 10.374 1.00 87.69 95 ASN A N 1
ATOM 705 C CA . ASN A 1 95 ? 10.653 16.346 11.646 1.00 87.69 95 ASN A CA 1
ATOM 706 C C . ASN A 1 95 ? 11.106 15.102 12.428 1.00 87.69 95 ASN A C 1
ATOM 708 O O . ASN A 1 95 ? 11.991 15.209 13.272 1.00 87.69 95 ASN A O 1
ATOM 712 N N . ARG A 1 96 ? 10.555 13.922 12.122 1.00 90.19 96 ARG A N 1
ATOM 713 C CA . ARG A 1 96 ? 10.965 12.632 12.694 1.00 90.19 96 ARG A CA 1
ATOM 714 C C . ARG A 1 96 ? 11.659 11.743 11.666 1.00 90.19 96 ARG A C 1
ATOM 716 O O . ARG A 1 96 ? 11.647 10.527 11.788 1.00 90.19 96 ARG A O 1
ATOM 723 N N . ARG A 1 97 ? 12.263 12.343 10.632 1.00 90.44 97 ARG A N 1
ATOM 724 C CA . ARG A 1 97 ? 13.017 11.637 9.578 1.00 90.44 97 ARG A CA 1
ATOM 725 C C . ARG A 1 97 ? 12.228 10.498 8.911 1.00 90.44 97 ARG A C 1
ATOM 727 O O . ARG A 1 97 ? 12.836 9.525 8.480 1.00 90.44 97 ARG A O 1
ATOM 734 N N . GLY A 1 98 ? 10.907 10.640 8.794 1.00 91.75 98 GLY A N 1
ATOM 735 C CA . GLY A 1 98 ? 10.020 9.657 8.167 1.00 91.75 98 GLY A CA 1
ATOM 736 C C . GLY A 1 98 ? 9.327 8.690 9.133 1.00 91.75 98 GLY A C 1
ATOM 737 O O . GLY A 1 98 ? 8.484 7.913 8.690 1.00 91.75 98 GLY A O 1
ATOM 738 N N . ASP A 1 99 ? 9.622 8.737 10.432 1.00 93.62 99 ASP A N 1
ATOM 739 C CA . ASP A 1 99 ? 8.895 7.957 11.437 1.00 93.62 99 ASP A CA 1
ATOM 740 C C . ASP A 1 99 ? 7.508 8.549 11.746 1.00 93.62 99 ASP A C 1
ATOM 742 O O . ASP A 1 99 ? 7.320 9.759 11.610 1.00 93.62 99 ASP A O 1
ATOM 746 N N . PRO A 1 100 ? 6.527 7.722 12.159 1.00 94.00 100 PRO A N 1
ATOM 747 C CA . PRO A 1 100 ? 6.627 6.280 12.436 1.00 94.00 100 PRO A CA 1
ATOM 748 C C . PRO A 1 100 ? 6.543 5.380 11.191 1.00 94.00 100 PRO A C 1
ATOM 750 O O . PRO A 1 100 ? 6.739 4.172 11.305 1.00 94.00 100 PRO A O 1
ATOM 753 N N . THR A 1 101 ? 6.264 5.939 10.010 1.00 95.62 101 THR A N 1
ATOM 754 C CA . THR A 1 101 ? 6.065 5.178 8.766 1.00 95.62 101 THR A CA 1
ATOM 755 C C . THR A 1 101 ? 7.246 4.279 8.436 1.00 95.62 101 THR A C 1
ATOM 757 O O . THR A 1 101 ? 7.038 3.125 8.086 1.00 95.62 101 THR A O 1
ATOM 760 N N . LEU A 1 102 ? 8.477 4.786 8.556 1.00 96.44 102 LEU A N 1
ATOM 761 C CA . LEU A 1 102 ? 9.680 4.002 8.272 1.00 96.44 102 LEU A CA 1
ATOM 762 C C . LEU A 1 102 ? 9.835 2.805 9.210 1.00 96.44 102 LEU A C 1
ATOM 764 O O . LEU A 1 102 ? 10.102 1.708 8.729 1.00 96.44 102 LEU A O 1
ATOM 768 N N . SER A 1 103 ? 9.636 2.996 10.517 1.00 97.25 103 SER A N 1
ATOM 769 C CA . SER A 1 103 ? 9.664 1.893 11.483 1.00 97.25 103 SER A CA 1
ATOM 770 C C . SER A 1 103 ? 8.615 0.823 11.166 1.00 97.25 103 SER A C 1
ATOM 772 O O . SER A 1 103 ? 8.924 -0.362 11.188 1.00 97.25 103 SER A O 1
ATOM 774 N N . ILE A 1 104 ? 7.389 1.235 10.827 1.00 98.06 104 ILE A N 1
ATOM 775 C CA . ILE A 1 104 ? 6.308 0.310 10.455 1.00 98.06 104 ILE A CA 1
ATOM 776 C C . ILE A 1 104 ? 6.659 -0.434 9.162 1.00 98.06 104 ILE A C 1
ATOM 778 O O . ILE A 1 104 ? 6.563 -1.653 9.109 1.00 98.06 104 ILE A O 1
ATOM 782 N N . LEU A 1 105 ? 7.102 0.288 8.132 1.00 97.69 105 LEU A N 1
ATOM 783 C CA . LEU A 1 105 ? 7.482 -0.272 6.837 1.00 97.69 105 LEU A CA 1
ATOM 784 C C . LEU A 1 105 ? 8.575 -1.327 6.990 1.00 97.69 105 LEU A C 1
ATOM 786 O O . LEU A 1 105 ? 8.402 -2.442 6.507 1.00 97.69 105 LEU A O 1
ATOM 790 N N . MET A 1 106 ? 9.691 -0.983 7.641 1.00 97.31 106 MET A N 1
ATOM 791 C CA . MET A 1 106 ? 10.827 -1.897 7.781 1.00 97.31 106 MET A CA 1
ATOM 792 C C . MET A 1 106 ? 10.419 -3.170 8.523 1.00 97.31 106 MET A C 1
ATOM 794 O O . MET A 1 106 ? 10.749 -4.254 8.061 1.00 97.31 106 MET A O 1
ATOM 798 N N . HIS A 1 107 ? 9.646 -3.030 9.604 1.00 98.25 107 HIS A N 1
ATOM 799 C CA . HIS A 1 107 ? 9.173 -4.157 10.406 1.00 98.25 107 HIS A CA 1
ATOM 800 C C . HIS A 1 107 ? 8.192 -5.067 9.659 1.00 98.25 107 HIS A C 1
ATOM 802 O O . HIS A 1 107 ? 8.356 -6.279 9.634 1.00 98.25 107 HIS A O 1
ATOM 808 N N . LEU A 1 108 ? 7.167 -4.507 9.014 1.00 98.50 108 LEU A N 1
ATOM 809 C CA . LEU A 1 108 ? 6.179 -5.328 8.307 1.00 98.50 108 LEU A CA 1
ATOM 810 C C . LEU A 1 108 ? 6.784 -5.991 7.062 1.00 98.50 108 LEU A C 1
ATOM 812 O O . LEU A 1 108 ? 6.568 -7.179 6.832 1.00 98.50 108 LEU A O 1
ATOM 816 N N . SER A 1 109 ? 7.601 -5.252 6.302 1.00 97.31 109 SER A N 1
ATOM 817 C CA . SER A 1 109 ? 8.233 -5.773 5.080 1.00 97.31 109 SER A CA 1
ATOM 818 C C . SER A 1 109 ? 9.309 -6.829 5.330 1.00 97.31 109 SER A C 1
ATOM 820 O O . SER A 1 109 ? 9.674 -7.521 4.384 1.00 97.31 109 SER A O 1
ATOM 822 N N . SER A 1 110 ? 9.810 -6.968 6.566 1.00 97.00 110 SER A N 1
ATOM 823 C CA . SER A 1 110 ? 10.658 -8.105 6.948 1.00 97.00 110 SER A CA 1
ATOM 824 C C . SER A 1 110 ? 9.876 -9.380 7.251 1.00 97.00 110 SER A C 1
ATOM 826 O O . SER A 1 110 ? 10.458 -10.456 7.314 1.00 97.00 110 SER A O 1
ATOM 828 N N . LEU A 1 111 ? 8.564 -9.268 7.471 1.00 97.25 111 LEU A N 1
ATOM 829 C CA . LEU A 1 111 ? 7.697 -10.399 7.802 1.00 97.25 111 LEU A CA 1
ATOM 830 C C . LEU A 1 111 ? 6.940 -10.923 6.579 1.00 97.25 111 LEU A C 1
ATOM 832 O O . LEU A 1 111 ? 6.778 -12.131 6.443 1.00 97.25 111 LEU A O 1
ATOM 836 N N . ALA A 1 112 ? 6.453 -10.028 5.714 1.00 97.44 112 ALA A N 1
ATOM 837 C CA . ALA A 1 112 ? 5.730 -10.377 4.492 1.00 97.44 112 ALA A CA 1
ATOM 838 C C . ALA A 1 112 ? 5.710 -9.197 3.499 1.00 97.44 112 ALA A C 1
ATOM 840 O O . ALA A 1 112 ? 5.924 -8.044 3.904 1.00 97.44 112 ALA A O 1
ATOM 841 N N . PRO A 1 113 ? 5.381 -9.433 2.212 1.00 97.44 113 PRO A N 1
ATOM 842 C CA . PRO A 1 113 ? 5.117 -8.357 1.263 1.00 97.44 113 PRO A CA 1
ATOM 843 C C . PRO A 1 113 ? 4.136 -7.333 1.849 1.00 97.44 113 PRO A C 1
ATOM 845 O O . PRO A 1 113 ? 3.127 -7.685 2.453 1.00 97.44 113 PRO A O 1
ATOM 848 N N . THR A 1 114 ? 4.454 -6.048 1.721 1.00 98.56 114 THR A N 1
ATOM 849 C CA . THR A 1 114 ? 3.764 -4.973 2.442 1.00 98.56 114 THR A CA 1
ATOM 850 C C . THR A 1 114 ? 3.388 -3.833 1.504 1.00 98.56 114 THR A C 1
ATOM 852 O O . THR A 1 114 ? 4.246 -3.086 1.030 1.00 98.56 114 THR A O 1
ATOM 855 N N . TRP A 1 115 ? 2.087 -3.658 1.280 1.00 98.62 115 TRP A N 1
ATOM 856 C CA . TRP A 1 115 ? 1.505 -2.539 0.549 1.00 98.62 115 TRP A CA 1
ATOM 857 C C . TRP A 1 115 ? 1.131 -1.384 1.482 1.00 98.62 115 TRP A C 1
ATOM 859 O O . TRP A 1 115 ? 0.263 -1.515 2.346 1.00 98.62 115 TRP A O 1
ATOM 869 N N . LEU A 1 116 ? 1.721 -0.210 1.248 1.00 98.38 116 LEU A N 1
ATOM 870 C CA . LEU A 1 116 ? 1.457 1.015 2.009 1.00 98.38 116 LEU A CA 1
ATOM 871 C C . LEU A 1 116 ? 0.875 2.113 1.114 1.00 98.38 116 LEU A C 1
ATOM 873 O O . LEU A 1 116 ? 1.404 2.385 0.035 1.00 98.38 116 LEU A O 1
ATOM 877 N N . LEU A 1 117 ? -0.180 2.792 1.571 1.00 97.44 117 LEU A N 1
ATOM 878 C CA . LEU A 1 117 ? -0.648 4.045 0.965 1.00 97.44 117 LEU A CA 1
ATOM 879 C C . LEU A 1 117 ? 0.154 5.232 1.513 1.00 97.44 117 LEU A C 1
ATOM 881 O O . LEU A 1 117 ? 0.000 5.609 2.671 1.00 97.44 117 LEU A O 1
ATOM 885 N N . LEU A 1 118 ? 0.995 5.840 0.677 1.00 96.06 118 LEU A N 1
ATOM 886 C CA . LEU A 1 118 ? 1.943 6.885 1.078 1.00 96.06 118 LEU A CA 1
ATOM 887 C C . LEU A 1 118 ? 1.823 8.134 0.190 1.00 96.06 118 LEU A C 1
ATOM 889 O O . LEU A 1 118 ? 1.215 8.074 -0.886 1.00 96.06 118 LEU A O 1
ATOM 893 N N . PRO A 1 119 ? 2.421 9.276 0.592 1.00 94.44 119 PRO A N 1
ATOM 894 C CA . PRO A 1 119 ? 2.638 10.391 -0.324 1.00 94.44 119 PRO A CA 1
ATOM 895 C C . PRO A 1 119 ? 3.330 9.915 -1.606 1.00 94.44 119 PRO A C 1
ATOM 897 O O . PRO A 1 119 ? 4.307 9.174 -1.540 1.00 94.44 119 PRO A O 1
ATOM 900 N N . ALA A 1 120 ? 2.864 10.359 -2.775 1.00 94.81 120 ALA A N 1
ATOM 901 C CA . ALA A 1 120 ? 3.468 9.961 -4.052 1.00 94.81 120 ALA A CA 1
ATOM 902 C C . ALA A 1 120 ? 4.933 10.418 -4.189 1.00 94.81 120 ALA A C 1
ATOM 904 O O . ALA A 1 120 ? 5.700 9.836 -4.948 1.00 94.81 120 ALA A O 1
ATOM 905 N N . ASP A 1 121 ? 5.325 11.458 -3.449 1.00 93.50 121 ASP A N 1
ATOM 906 C CA . ASP A 1 121 ? 6.698 11.948 -3.372 1.00 93.50 121 ASP A CA 1
ATOM 907 C C . ASP A 1 121 ? 7.528 11.255 -2.279 1.00 93.50 121 ASP A C 1
ATOM 909 O O . ASP A 1 121 ? 8.630 11.715 -1.979 1.00 93.50 121 ASP A O 1
ATOM 913 N N . PHE A 1 122 ? 7.049 10.147 -1.690 1.00 95.69 122 PHE A N 1
ATOM 914 C CA . PHE A 1 122 ? 7.781 9.404 -0.659 1.00 95.69 122 PHE A CA 1
ATOM 915 C C . PHE A 1 122 ? 9.191 9.028 -1.128 1.00 95.69 122 PHE A C 1
ATOM 917 O O . PHE A 1 122 ? 10.158 9.287 -0.410 1.00 95.69 122 PHE A O 1
ATOM 924 N N . ALA A 1 123 ? 9.303 8.548 -2.371 1.00 95.25 123 ALA A N 1
ATOM 925 C CA . ALA A 1 123 ? 10.564 8.167 -3.010 1.00 95.25 123 ALA A CA 1
ATOM 926 C C . ALA A 1 123 ? 11.566 9.324 -3.204 1.00 95.25 123 ALA A C 1
ATOM 928 O O . ALA A 1 123 ? 12.747 9.081 -3.429 1.00 95.25 123 ALA A O 1
ATOM 929 N N . HIS A 1 124 ? 11.122 10.581 -3.105 1.00 94.50 124 HIS A N 1
ATOM 930 C CA . HIS A 1 124 ? 11.992 11.756 -3.219 1.00 94.50 124 HIS A CA 1
ATOM 931 C C . HIS A 1 124 ? 12.584 12.202 -1.879 1.00 94.50 124 HIS A C 1
ATOM 933 O O . HIS A 1 124 ? 13.440 13.086 -1.845 1.00 94.50 124 HIS A O 1
ATOM 939 N N . ASN A 1 125 ? 12.124 11.642 -0.759 1.00 92.62 125 ASN A N 1
ATOM 940 C CA . ASN A 1 125 ? 12.667 12.008 0.541 1.00 92.62 125 ASN A CA 1
ATOM 941 C C . ASN A 1 125 ? 14.031 11.358 0.754 1.00 92.62 125 ASN A C 1
ATOM 943 O O . ASN A 1 125 ? 14.221 10.187 0.440 1.00 92.62 125 ASN A O 1
ATOM 947 N N . ILE A 1 126 ? 14.956 12.087 1.389 1.00 90.25 126 ILE A N 1
ATOM 948 C CA . ILE A 1 126 ? 16.314 11.583 1.630 1.00 90.25 126 ILE A CA 1
ATOM 949 C C . ILE A 1 126 ? 16.309 10.251 2.376 1.00 90.25 126 ILE A C 1
ATOM 951 O O . ILE A 1 126 ? 17.124 9.399 2.076 1.00 90.25 126 ILE A O 1
ATOM 955 N N . TYR A 1 127 ? 15.379 10.026 3.305 1.00 90.31 127 TYR A N 1
ATOM 956 C CA . TYR A 1 127 ? 15.303 8.789 4.080 1.00 90.31 127 TYR A CA 1
ATOM 957 C C . TYR A 1 127 ? 14.776 7.579 3.291 1.00 90.31 127 TYR A C 1
ATOM 959 O O . TYR A 1 127 ? 14.854 6.465 3.801 1.00 90.31 127 TYR A O 1
ATOM 967 N N . PHE A 1 128 ? 14.297 7.760 2.056 1.00 94.12 128 PHE A N 1
ATOM 968 C CA . PHE A 1 128 ? 13.869 6.656 1.197 1.00 94.12 128 PHE A CA 1
ATOM 969 C C . PHE A 1 128 ? 15.018 5.701 0.854 1.00 94.12 128 PHE A C 1
ATOM 971 O O . PHE A 1 128 ? 14.779 4.506 0.717 1.00 94.12 128 PHE A O 1
ATOM 978 N N . HIS A 1 129 ? 16.270 6.181 0.800 1.00 90.88 129 HIS A N 1
ATOM 979 C CA . HIS A 1 129 ? 17.433 5.323 0.520 1.00 90.88 129 HIS A CA 1
ATOM 980 C C . HIS A 1 129 ? 17.547 4.124 1.476 1.00 90.88 129 HIS A C 1
ATOM 982 O O . HIS A 1 129 ? 18.115 3.110 1.097 1.00 90.88 129 HIS A O 1
ATOM 988 N N . LYS A 1 130 ? 16.994 4.231 2.693 1.00 91.75 130 LYS A N 1
ATOM 989 C CA . LYS A 1 130 ? 17.017 3.175 3.717 1.00 91.75 130 LYS A CA 1
ATOM 990 C C . LYS A 1 130 ? 16.104 1.988 3.411 1.00 91.75 130 LYS A C 1
ATOM 992 O O . LYS A 1 130 ? 16.217 0.966 4.068 1.00 91.75 130 LYS A O 1
ATOM 997 N N . VAL A 1 131 ? 15.147 2.176 2.506 1.00 93.69 131 VAL A N 1
ATOM 998 C CA . VAL A 1 131 ? 14.104 1.193 2.170 1.00 93.69 131 VAL A CA 1
ATOM 999 C C . VAL A 1 131 ? 13.966 0.999 0.659 1.00 93.69 131 VAL A C 1
ATOM 1001 O O . VAL A 1 131 ? 13.081 0.283 0.191 1.00 93.69 131 VAL A O 1
ATOM 1004 N N . ALA A 1 132 ? 14.808 1.676 -0.127 1.00 92.75 132 ALA A N 1
ATOM 1005 C CA . ALA A 1 132 ? 14.773 1.640 -1.583 1.00 92.75 132 ALA A CA 1
ATOM 1006 C C . ALA A 1 132 ? 15.096 0.241 -2.121 1.00 92.75 132 ALA A C 1
ATOM 1008 O O . ALA A 1 132 ? 14.573 -0.158 -3.158 1.00 92.75 132 ALA A O 1
ATOM 1009 N N . ASP A 1 133 ? 15.927 -0.507 -1.400 1.00 90.88 133 ASP A N 1
ATOM 1010 C CA . ASP A 1 133 ? 16.261 -1.896 -1.681 1.00 90.88 133 ASP A CA 1
ATOM 1011 C C . ASP A 1 133 ? 15.075 -2.849 -1.491 1.00 90.88 133 ASP A C 1
ATOM 1013 O O . ASP A 1 133 ? 14.962 -3.809 -2.244 1.00 90.88 133 ASP A O 1
ATOM 1017 N N . ARG A 1 134 ? 14.146 -2.550 -0.581 1.00 93.88 134 ARG A N 1
ATOM 1018 C CA . ARG A 1 134 ? 12.913 -3.329 -0.372 1.00 93.88 134 ARG A CA 1
ATOM 1019 C C . ARG A 1 134 ? 11.789 -2.958 -1.344 1.00 93.88 134 ARG A C 1
ATOM 1021 O O . ARG A 1 134 ? 10.814 -3.690 -1.469 1.00 93.88 134 ARG A O 1
ATOM 1028 N N . CYS A 1 135 ? 11.871 -1.815 -2.028 1.00 95.81 135 CYS A N 1
ATOM 1029 C CA . CYS A 1 135 ? 10.773 -1.295 -2.848 1.00 95.81 135 CYS A CA 1
ATOM 1030 C C . CYS A 1 135 ? 10.618 -2.058 -4.178 1.00 95.81 135 CYS A C 1
ATOM 1032 O O . CYS A 1 135 ? 11.466 -1.970 -5.070 1.00 95.81 135 CYS A O 1
ATOM 1034 N N . ARG A 1 136 ? 9.497 -2.763 -4.353 1.00 92.19 136 ARG A N 1
ATOM 1035 C CA . ARG A 1 136 ? 9.187 -3.587 -5.535 1.00 92.19 136 ARG A CA 1
ATOM 1036 C C . ARG A 1 136 ? 8.364 -2.829 -6.571 1.00 92.19 136 ARG A C 1
ATOM 1038 O O . ARG A 1 136 ? 8.678 -2.854 -7.762 1.00 92.19 136 ARG A O 1
ATOM 1045 N N . LYS A 1 137 ? 7.300 -2.160 -6.120 1.00 93.75 137 LYS A N 1
ATOM 1046 C CA . LYS A 1 137 ? 6.330 -1.472 -6.982 1.00 93.75 137 LYS A CA 1
ATOM 1047 C C . LYS A 1 137 ? 5.935 -0.126 -6.387 1.00 93.75 137 LYS A C 1
ATOM 1049 O O . LYS A 1 137 ? 5.774 -0.001 -5.176 1.00 93.75 137 LYS A O 1
ATOM 1054 N N . ILE A 1 138 ? 5.732 0.856 -7.257 1.00 95.94 138 ILE A N 1
ATOM 1055 C CA . ILE A 1 138 ? 5.124 2.148 -6.939 1.00 95.94 138 ILE A CA 1
ATOM 1056 C C . ILE A 1 138 ? 3.958 2.340 -7.902 1.00 95.94 138 ILE A C 1
ATOM 1058 O O . ILE A 1 138 ? 4.172 2.461 -9.103 1.00 95.94 138 ILE A O 1
ATOM 1062 N N . VAL A 1 139 ? 2.735 2.376 -7.385 1.00 93.50 139 VAL A N 1
ATOM 1063 C CA . VAL A 1 139 ? 1.507 2.501 -8.178 1.00 93.50 139 VAL A CA 1
ATOM 1064 C C . VAL A 1 139 ? 0.867 3.849 -7.896 1.00 93.50 139 VAL A C 1
ATOM 1066 O O . VAL A 1 139 ? 0.486 4.156 -6.763 1.00 93.50 139 VAL A O 1
ATOM 1069 N N . SER A 1 140 ? 0.765 4.683 -8.925 1.00 92.56 140 SER A N 1
ATOM 1070 C CA . SER A 1 140 ? 0.243 6.038 -8.794 1.00 92.56 140 SER A CA 1
ATOM 1071 C C . SER A 1 140 ? -1.264 6.033 -8.522 1.00 92.56 140 SER A C 1
ATOM 1073 O O . SER A 1 140 ? -2.053 5.566 -9.337 1.00 92.56 140 SER A O 1
ATOM 1075 N N . VAL A 1 141 ? -1.678 6.611 -7.389 1.00 91.56 141 VAL A N 1
ATOM 1076 C CA . VAL A 1 141 ? -3.098 6.788 -7.034 1.00 91.56 141 VAL A CA 1
ATOM 1077 C C . VAL A 1 141 ? -3.590 8.172 -7.451 1.00 91.56 141 VAL A C 1
ATOM 1079 O O . VAL A 1 141 ? -4.729 8.331 -7.877 1.00 91.56 141 VAL A O 1
ATOM 1082 N N . GLY A 1 142 ? -2.739 9.198 -7.386 1.00 89.69 142 GLY A N 1
ATOM 1083 C CA . GLY A 1 142 ? -3.117 10.586 -7.666 1.00 89.69 142 GLY A CA 1
ATOM 1084 C C . GLY A 1 142 ? -3.829 11.252 -6.486 1.00 89.69 142 GLY A C 1
ATOM 1085 O O . GLY A 1 142 ? -3.578 10.916 -5.329 1.00 89.69 142 GLY A O 1
ATOM 1086 N N . ARG A 1 143 ? -4.675 12.252 -6.755 1.00 87.19 143 ARG A N 1
ATOM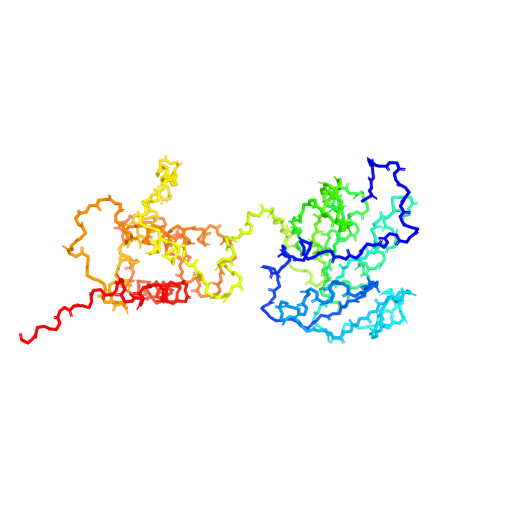 1087 C CA . ARG A 1 143 ? -5.296 13.062 -5.696 1.00 87.19 143 ARG A CA 1
ATOM 1088 C C . ARG A 1 143 ? -6.442 12.321 -5.020 1.00 87.19 143 ARG A C 1
ATOM 1090 O O . ARG A 1 143 ? -7.493 12.109 -5.619 1.00 87.19 143 ARG A O 1
ATOM 1097 N N . VAL A 1 144 ? -6.254 12.012 -3.744 1.00 85.19 144 VAL A N 1
ATOM 1098 C CA . VAL A 1 144 ? -7.247 11.315 -2.924 1.00 85.19 144 VAL A CA 1
ATOM 1099 C C . VAL A 1 144 ? -8.195 12.315 -2.266 1.00 85.19 144 VAL A C 1
ATOM 1101 O O . VAL A 1 144 ? -7.762 13.302 -1.664 1.00 85.19 144 VAL A O 1
ATOM 1104 N N . LYS A 1 145 ? -9.505 12.071 -2.362 1.00 84.62 145 LYS A N 1
ATOM 1105 C CA . LYS A 1 145 ? -10.527 12.834 -1.636 1.00 84.62 145 LYS A CA 1
ATOM 1106 C C . LYS A 1 145 ? -10.793 12.175 -0.280 1.00 84.62 145 LYS A C 1
ATOM 1108 O O . LYS A 1 145 ? -11.580 11.246 -0.183 1.00 84.62 145 LYS A O 1
ATOM 1113 N N . TRP A 1 146 ? -10.129 12.680 0.755 1.00 82.94 146 TRP A N 1
ATOM 1114 C CA . TRP A 1 146 ? -10.172 12.112 2.110 1.00 82.94 146 TRP A CA 1
ATOM 1115 C C . TRP A 1 146 ? -11.464 12.391 2.879 1.00 82.94 146 TRP A C 1
ATOM 1117 O O . TRP A 1 146 ? -11.833 11.619 3.752 1.00 82.94 146 TRP A O 1
ATOM 1127 N N . ILE A 1 147 ? -12.126 13.515 2.588 1.00 78.56 147 ILE A N 1
ATOM 1128 C CA . ILE A 1 147 ? -13.324 13.952 3.310 1.00 78.56 147 ILE A CA 1
ATOM 1129 C C . ILE A 1 147 ? -14.509 13.913 2.337 1.00 78.56 147 ILE A C 1
ATOM 1131 O O . ILE A 1 147 ? -14.544 14.721 1.391 1.00 78.56 147 ILE A O 1
ATOM 1135 N N . PRO A 1 148 ? -15.472 12.993 2.537 1.00 76.31 148 PRO A N 1
ATOM 1136 C CA . PRO A 1 148 ? -16.713 12.955 1.771 1.00 76.31 148 PRO A CA 1
ATOM 1137 C C . PRO A 1 148 ? -17.430 14.316 1.769 1.00 76.31 148 PRO A C 1
ATOM 1139 O O . PRO A 1 148 ? -17.299 15.107 2.696 1.00 76.31 148 PRO A O 1
ATOM 1142 N N . GLY A 1 149 ? -18.151 14.638 0.692 1.00 73.69 149 GLY A N 1
ATOM 1143 C CA . GLY A 1 149 ? -18.922 15.891 0.595 1.00 73.69 149 GLY A CA 1
ATOM 1144 C C . GLY A 1 149 ? -18.124 17.181 0.329 1.00 73.69 149 GLY A C 1
ATOM 1145 O O . GLY A 1 149 ? -18.720 18.201 -0.002 1.00 73.69 149 GLY A O 1
ATOM 1146 N N . THR A 1 150 ? -16.787 17.171 0.377 1.00 77.75 150 THR A N 1
ATOM 1147 C CA . THR A 1 150 ? -15.979 18.361 0.022 1.00 77.75 150 THR A CA 1
ATOM 1148 C C . THR A 1 150 ? -15.962 18.641 -1.493 1.00 77.75 150 THR A C 1
ATOM 1150 O O . THR A 1 150 ? -16.088 17.725 -2.306 1.00 77.75 150 THR A O 1
ATOM 1153 N N . ARG A 1 151 ? -15.812 19.912 -1.906 1.00 69.38 151 ARG A N 1
ATOM 1154 C CA . ARG A 1 151 ? -15.977 20.346 -3.316 1.00 69.38 151 ARG A CA 1
ATOM 1155 C C . ARG A 1 151 ? -14.862 19.888 -4.271 1.00 69.38 151 ARG A C 1
ATOM 1157 O O . ARG A 1 151 ? -15.086 19.844 -5.473 1.00 69.38 151 ARG A O 1
ATOM 1164 N N . GLY A 1 152 ? -13.672 19.556 -3.772 1.00 66.06 152 GLY A N 1
ATOM 1165 C CA . GLY A 1 152 ? -12.518 19.206 -4.606 1.00 66.06 152 GLY A CA 1
ATOM 1166 C C . GLY A 1 152 ? -11.717 18.026 -4.054 1.00 66.06 152 GLY A C 1
ATOM 1167 O O . GLY A 1 152 ? -11.885 17.666 -2.887 1.00 66.06 152 GLY A O 1
ATOM 1168 N N . PRO A 1 153 ? -10.852 17.408 -4.876 1.00 70.69 153 PRO A N 1
ATOM 1169 C CA . PRO A 1 153 ? -9.965 16.348 -4.416 1.00 70.69 153 PRO A CA 1
ATOM 1170 C C . PRO A 1 153 ? -8.901 16.904 -3.456 1.00 70.69 153 PRO A C 1
ATOM 1172 O O . PRO A 1 153 ? -8.660 18.114 -3.400 1.00 70.69 153 PRO A O 1
ATOM 1175 N N . GLY A 1 154 ? -8.237 16.020 -2.708 1.00 73.50 154 GLY A N 1
ATOM 1176 C CA . GLY A 1 154 ? -7.117 16.404 -1.852 1.00 73.50 154 GLY A CA 1
ATOM 1177 C C . GLY A 1 154 ? -5.998 17.100 -2.633 1.00 73.50 154 GLY A C 1
ATOM 1178 O O . GLY A 1 154 ? -5.853 16.937 -3.843 1.00 73.50 154 GLY A O 1
ATOM 1179 N N . LYS A 1 155 ? -5.198 17.908 -1.934 1.00 76.69 155 LYS A N 1
ATOM 1180 C CA . LYS A 1 155 ? -4.103 18.677 -2.552 1.00 76.69 155 LYS A CA 1
ATOM 1181 C C . LYS A 1 155 ? -2.905 17.812 -2.948 1.00 76.69 155 LYS A C 1
ATOM 1183 O O . LYS A 1 155 ? -2.231 18.127 -3.926 1.00 76.69 155 LYS A O 1
ATOM 1188 N N . ASP A 1 156 ? -2.650 16.761 -2.177 1.00 82.88 156 ASP A N 1
ATOM 1189 C CA . ASP A 1 156 ? -1.468 15.915 -2.313 1.00 82.88 156 ASP A CA 1
ATOM 1190 C C . ASP A 1 156 ? -1.799 14.661 -3.124 1.00 82.88 156 ASP A C 1
ATOM 1192 O O . ASP A 1 156 ? -2.883 14.086 -2.987 1.00 82.88 156 ASP A O 1
ATOM 1196 N N . ASN A 1 157 ? -0.846 14.235 -3.950 1.00 90.94 157 ASN A N 1
ATOM 1197 C CA . ASN A 1 157 ? -0.920 12.951 -4.631 1.00 90.94 157 ASN A CA 1
ATOM 1198 C C . ASN A 1 157 ? -0.504 11.832 -3.670 1.00 90.94 157 ASN A C 1
ATOM 1200 O O . ASN A 1 157 ? 0.437 11.998 -2.892 1.00 90.94 157 ASN A O 1
ATOM 1204 N N . ALA A 1 158 ? -1.170 10.688 -3.774 1.00 94.06 158 ALA A N 1
ATOM 1205 C CA . ALA A 1 158 ? -0.790 9.456 -3.101 1.00 94.06 158 ALA A CA 1
ATOM 1206 C C . ALA A 1 158 ? -0.313 8.404 -4.112 1.00 94.06 158 ALA A C 1
ATOM 1208 O O . ALA A 1 158 ? -0.603 8.492 -5.312 1.00 94.06 158 ALA A O 1
ATOM 1209 N N . ALA A 1 159 ? 0.406 7.407 -3.612 1.00 96.75 159 ALA A N 1
ATOM 1210 C CA . ALA A 1 159 ? 0.759 6.197 -4.337 1.00 96.75 159 ALA A CA 1
ATOM 1211 C C . ALA A 1 159 ? 0.733 4.992 -3.387 1.00 96.75 159 ALA A C 1
ATOM 1213 O O . ALA A 1 159 ? 0.905 5.138 -2.174 1.00 96.75 159 ALA A O 1
ATOM 1214 N N . ARG A 1 160 ? 0.510 3.803 -3.946 1.00 97.75 160 ARG A N 1
ATOM 1215 C CA . ARG A 1 160 ? 0.693 2.532 -3.247 1.00 97.75 160 ARG A CA 1
ATOM 1216 C C . ARG A 1 160 ? 2.120 2.060 -3.475 1.00 97.75 160 ARG A C 1
ATOM 1218 O O . ARG A 1 160 ? 2.569 1.989 -4.615 1.00 97.75 160 ARG A O 1
ATOM 1225 N N . TYR A 1 161 ? 2.822 1.753 -2.398 1.00 98.19 161 TYR A N 1
ATOM 1226 C CA . TYR A 1 161 ? 4.176 1.222 -2.443 1.00 98.19 161 TYR A CA 1
ATOM 1227 C C . TYR A 1 161 ? 4.166 -0.214 -1.947 1.00 98.19 161 TYR A C 1
ATOM 1229 O O . TYR A 1 161 ? 3.642 -0.459 -0.864 1.00 98.19 161 TYR A O 1
ATOM 1237 N N . LEU A 1 162 ? 4.751 -1.128 -2.718 1.00 97.56 162 LEU A N 1
ATOM 1238 C CA . LEU A 1 162 ? 5.008 -2.499 -2.290 1.00 97.56 162 LEU A CA 1
ATOM 1239 C C . LEU A 1 162 ? 6.451 -2.614 -1.813 1.00 97.56 162 LEU A C 1
ATOM 1241 O O . LEU A 1 162 ? 7.371 -2.386 -2.603 1.00 97.56 162 LEU A O 1
ATOM 1245 N N . PHE A 1 163 ? 6.634 -3.004 -0.556 1.00 97.12 163 PHE A N 1
ATOM 1246 C CA . PHE A 1 163 ? 7.928 -3.334 0.033 1.00 97.12 163 PHE A CA 1
ATOM 1247 C C . PHE A 1 163 ? 7.998 -4.816 0.376 1.00 97.12 163 PHE A C 1
ATOM 1249 O O . PHE A 1 163 ? 7.034 -5.372 0.891 1.00 97.12 163 PHE A O 1
ATOM 1256 N N . ASP A 1 164 ? 9.138 -5.434 0.108 1.00 93.94 164 ASP A N 1
ATOM 1257 C CA . ASP A 1 164 ? 9.401 -6.842 0.388 1.00 93.94 164 ASP A CA 1
ATOM 1258 C C . ASP A 1 164 ? 10.911 -7.033 0.579 1.00 93.94 164 ASP A C 1
ATOM 1260 O O . ASP A 1 164 ? 11.702 -6.595 -0.264 1.00 93.94 164 ASP A O 1
ATOM 1264 N N . GLU A 1 165 ? 11.315 -7.630 1.703 1.00 89.31 165 GLU A N 1
ATOM 1265 C CA . GLU A 1 165 ? 12.720 -7.926 1.996 1.00 89.31 165 GLU A CA 1
ATOM 1266 C C . GLU A 1 165 ? 13.305 -9.005 1.084 1.00 89.31 165 GLU A C 1
ATOM 1268 O O . GLU A 1 165 ? 14.485 -8.925 0.745 1.00 89.31 165 GLU A O 1
ATOM 1273 N N . ALA A 1 166 ? 12.497 -9.962 0.615 1.00 78.38 166 ALA A N 1
ATOM 1274 C CA . ALA A 1 166 ? 12.938 -11.093 -0.209 1.00 78.38 166 ALA A CA 1
ATOM 1275 C C . ALA A 1 166 ? 13.243 -10.709 -1.677 1.00 78.38 166 ALA A C 1
ATOM 1277 O O . ALA A 1 166 ? 13.086 -11.499 -2.605 1.00 78.38 166 ALA A O 1
ATOM 1278 N N . ARG A 1 167 ? 13.656 -9.460 -1.904 1.00 71.12 167 ARG A N 1
ATOM 1279 C CA . ARG A 1 167 ? 13.775 -8.784 -3.197 1.00 71.12 167 ARG A CA 1
ATOM 1280 C C . ARG A 1 167 ? 14.547 -9.584 -4.264 1.00 71.12 167 ARG A C 1
ATOM 1282 O O . ARG A 1 167 ? 15.718 -9.892 -4.073 1.00 71.12 167 ARG A O 1
ATOM 1289 N N . ASP A 1 168 ? 13.970 -9.670 -5.471 1.00 57.16 168 ASP A N 1
ATOM 1290 C CA . ASP A 1 168 ? 14.710 -9.884 -6.732 1.00 57.16 168 ASP A CA 1
ATOM 1291 C C . ASP A 1 168 ? 14.368 -8.833 -7.819 1.00 57.16 168 ASP A C 1
ATOM 1293 O O . ASP A 1 168 ? 13.212 -8.670 -8.209 1.00 57.16 168 ASP A O 1
ATOM 1297 N N . GLY A 1 169 ? 15.342 -8.056 -8.302 1.00 68.56 169 GLY A N 1
ATOM 1298 C CA . GLY A 1 169 ? 15.157 -7.142 -9.445 1.00 68.56 169 GLY A CA 1
ATOM 1299 C C . GLY A 1 169 ? 14.831 -5.666 -9.137 1.00 68.56 169 GLY A C 1
ATOM 1300 O O . GLY A 1 169 ? 15.050 -5.152 -8.037 1.00 68.56 169 GLY A O 1
ATOM 1301 N N . ARG A 1 170 ? 14.376 -4.922 -10.156 1.00 83.94 170 ARG A N 1
ATOM 1302 C CA . ARG A 1 170 ? 14.203 -3.449 -10.135 1.00 83.94 170 ARG A CA 1
ATOM 1303 C C . ARG A 1 170 ? 12.857 -3.014 -9.535 1.00 83.94 170 ARG A C 1
ATOM 1305 O O . ARG A 1 170 ? 11.892 -3.772 -9.544 1.00 83.94 170 ARG A O 1
ATOM 1312 N N . THR A 1 171 ? 12.786 -1.774 -9.047 1.00 90.19 171 THR A N 1
ATOM 1313 C CA . THR A 1 171 ? 11.513 -1.137 -8.672 1.00 90.19 171 THR A CA 1
ATOM 1314 C C . THR A 1 171 ? 10.743 -0.742 -9.930 1.00 90.19 171 THR A C 1
ATOM 1316 O O . THR A 1 171 ? 11.279 -0.030 -10.780 1.00 90.19 171 THR A O 1
ATOM 1319 N N . HIS A 1 172 ? 9.482 -1.154 -10.028 1.00 88.12 172 HIS A N 1
ATOM 1320 C CA . HIS A 1 172 ? 8.606 -0.816 -11.151 1.00 88.12 172 HIS A CA 1
ATOM 1321 C C . HIS A 1 172 ? 7.666 0.330 -10.777 1.00 88.12 172 HIS A C 1
ATOM 1323 O O . HIS A 1 172 ? 7.003 0.285 -9.739 1.00 88.12 172 HIS A O 1
ATOM 1329 N N . PHE A 1 173 ? 7.596 1.357 -11.622 1.00 89.75 173 PHE A N 1
ATOM 1330 C CA . PHE A 1 173 ? 6.663 2.469 -11.459 1.00 89.75 173 PHE A CA 1
ATOM 1331 C C . PHE A 1 173 ? 5.490 2.319 -12.430 1.00 89.75 173 PHE A C 1
ATOM 1333 O O . PHE A 1 173 ? 5.691 2.266 -13.641 1.00 89.75 173 PHE A O 1
ATOM 1340 N N . TYR A 1 174 ? 4.273 2.307 -11.893 1.00 84.06 174 TYR A N 1
ATOM 1341 C CA . TYR A 1 174 ? 3.027 2.232 -12.644 1.00 84.06 174 TYR A CA 1
ATOM 1342 C C . TYR A 1 174 ? 2.336 3.592 -12.574 1.00 84.06 174 TYR A C 1
ATOM 1344 O O . TYR A 1 174 ? 1.873 4.038 -11.517 1.00 84.06 174 TYR A O 1
ATOM 1352 N N . GLY A 1 175 ? 2.316 4.284 -13.714 1.00 82.88 175 GLY A N 1
ATOM 1353 C CA . GLY A 1 175 ? 1.576 5.529 -13.869 1.00 82.88 175 GLY A CA 1
ATOM 1354 C C . GLY A 1 175 ? 0.070 5.301 -13.751 1.00 82.88 175 GLY A C 1
ATOM 1355 O O . GLY A 1 175 ? -0.414 4.177 -13.860 1.00 82.88 175 GLY A O 1
ATOM 1356 N N . ARG A 1 176 ? -0.689 6.383 -13.556 1.00 74.06 176 ARG A N 1
ATOM 1357 C CA . ARG A 1 176 ? -2.146 6.298 -13.665 1.00 74.06 176 ARG A CA 1
ATOM 1358 C C . ARG A 1 176 ? -2.501 5.985 -15.113 1.00 74.06 176 ARG A C 1
ATOM 1360 O O . ARG A 1 176 ? -2.304 6.837 -15.975 1.00 74.06 176 ARG A O 1
ATOM 1367 N N . SER A 1 177 ? -3.045 4.806 -15.359 1.00 57.53 177 SER A N 1
ATOM 1368 C CA . SER A 1 177 ? -3.906 4.572 -16.509 1.00 57.53 177 SER A CA 1
ATOM 1369 C C . SER A 1 177 ? -5.294 5.136 -16.202 1.00 57.53 177 SER A C 1
ATOM 1371 O O . SER A 1 177 ? -5.674 5.299 -15.034 1.00 57.53 177 SER A O 1
ATOM 1373 N N . GLU A 1 178 ? -6.067 5.466 -17.235 1.00 43.62 178 GLU A N 1
ATOM 1374 C CA . GLU A 1 178 ? -7.513 5.504 -17.035 1.00 43.62 178 GLU A CA 1
ATOM 1375 C C . GLU A 1 178 ? -7.920 4.126 -16.496 1.00 43.62 178 GLU A C 1
ATOM 1377 O O . GLU A 1 178 ? -7.372 3.119 -16.969 1.00 43.62 178 GLU A O 1
ATOM 1382 N N . PRO A 1 179 ? -8.799 4.043 -15.472 1.00 37.81 179 PRO A N 1
ATOM 1383 C CA . PRO A 1 179 ? -9.445 2.772 -15.223 1.00 37.81 179 PRO A CA 1
ATOM 1384 C C . PRO A 1 179 ? -10.019 2.371 -16.575 1.00 37.81 179 PRO A C 1
ATOM 1386 O O . PRO A 1 179 ? -10.609 3.226 -17.254 1.00 37.81 179 PRO A O 1
ATOM 1389 N N . PRO A 1 180 ? -9.803 1.128 -17.007 1.00 34.12 180 PRO A N 1
ATOM 1390 C CA . PRO A 1 180 ? -10.525 0.706 -18.172 1.00 34.12 180 PRO A CA 1
ATOM 1391 C C . PRO A 1 180 ? -12.019 0.981 -17.921 1.00 34.12 180 PRO A C 1
ATOM 1393 O O . PRO A 1 180 ? -12.440 0.983 -16.754 1.00 34.12 180 PRO A O 1
ATOM 1396 N N . PRO A 1 181 ? -12.812 1.293 -18.959 1.00 31.94 181 PRO A N 1
ATOM 1397 C CA . PRO A 1 181 ? -14.244 1.524 -18.794 1.00 31.94 181 PRO A CA 1
ATOM 1398 C C . PRO A 1 181 ? -14.832 0.460 -17.856 1.00 31.94 181 PRO A C 1
ATOM 1400 O O . PRO A 1 181 ? -14.393 -0.687 -17.916 1.00 31.94 181 PRO A O 1
ATOM 1403 N N . ALA A 1 182 ? -15.773 0.831 -16.975 1.00 32.12 182 ALA A N 1
ATOM 1404 C CA . ALA A 1 182 ? -16.317 -0.008 -15.884 1.00 32.12 182 ALA A CA 1
ATOM 1405 C C . ALA A 1 182 ? -16.689 -1.455 -16.291 1.00 32.12 182 ALA A C 1
ATOM 1407 O O . ALA A 1 182 ? -16.748 -2.361 -15.468 1.00 32.12 182 ALA A O 1
ATOM 1408 N N . ALA A 1 183 ? -16.854 -1.672 -17.587 1.00 30.28 183 ALA A N 1
ATOM 1409 C CA . ALA A 1 183 ? -16.777 -2.934 -18.292 1.00 30.28 183 ALA A CA 1
ATOM 1410 C C . ALA A 1 183 ? -15.608 -3.892 -17.983 1.00 30.28 183 ALA A C 1
ATOM 1412 O O . ALA A 1 183 ? -15.671 -5.000 -18.484 1.00 30.28 183 ALA A O 1
ATOM 1413 N N . LEU A 1 184 ? -14.554 -3.534 -17.244 1.00 30.12 184 LEU A N 1
ATOM 1414 C CA . LEU A 1 184 ? -13.439 -4.450 -16.920 1.00 30.12 184 LEU A CA 1
ATOM 1415 C C . LEU A 1 184 ? -13.457 -4.985 -15.478 1.00 30.12 184 LEU A C 1
ATOM 1417 O O . LEU A 1 184 ? -12.682 -5.880 -15.160 1.00 30.12 184 LEU A O 1
ATOM 1421 N N . GLU A 1 185 ? -14.366 -4.505 -14.623 1.00 30.41 185 GLU A N 1
ATOM 1422 C CA . GLU A 1 185 ? -14.490 -4.955 -13.221 1.00 30.41 185 GLU A CA 1
ATOM 1423 C C . GLU A 1 185 ? -15.343 -6.220 -13.043 1.00 30.41 185 GLU A C 1
ATOM 1425 O O . GLU A 1 185 ? -15.301 -6.848 -11.993 1.00 30.41 185 GLU A O 1
ATOM 1430 N N . THR A 1 186 ? -16.089 -6.653 -14.063 1.00 29.52 186 THR A N 1
ATOM 1431 C CA . THR A 1 186 ? -16.998 -7.812 -13.939 1.00 29.52 186 THR A CA 1
ATOM 1432 C C . THR A 1 186 ? -16.403 -9.139 -14.413 1.00 29.52 186 THR A C 1
ATOM 1434 O O . THR A 1 186 ? -17.116 -10.139 -14.462 1.00 29.52 186 THR A O 1
ATOM 1437 N N . GLY A 1 187 ? -15.133 -9.178 -14.835 1.00 29.14 187 GLY A N 1
ATOM 1438 C CA . GLY A 1 187 ? -14.536 -10.363 -15.478 1.00 29.14 187 GLY A CA 1
ATOM 1439 C C . GLY A 1 187 ? -15.174 -10.738 -16.827 1.00 29.14 187 GLY A C 1
ATOM 1440 O O . GLY A 1 187 ? -14.618 -11.523 -17.582 1.00 29.14 187 GLY A O 1
ATOM 1441 N N . ARG A 1 188 ? -16.304 -10.124 -17.183 1.00 30.20 188 ARG A N 1
ATOM 1442 C CA . ARG A 1 188 ? -16.671 -9.837 -18.560 1.00 30.20 188 ARG A CA 1
ATOM 1443 C C . ARG A 1 188 ? -15.935 -8.567 -18.914 1.00 30.20 188 ARG A C 1
ATOM 1445 O O . ARG A 1 188 ? -16.203 -7.554 -18.282 1.00 30.20 188 ARG A O 1
ATOM 1452 N N . LEU A 1 189 ? -15.078 -8.595 -19.930 1.00 31.09 189 LEU A N 1
ATOM 1453 C CA . LEU A 1 189 ? -14.984 -7.436 -20.805 1.00 31.09 189 LEU A CA 1
ATOM 1454 C C . LEU A 1 189 ? -16.412 -7.235 -21.319 1.00 31.09 189 LEU A C 1
ATOM 1456 O O . LEU A 1 189 ? -16.838 -7.938 -22.234 1.00 31.09 189 LEU A O 1
ATOM 1460 N N . HIS A 1 190 ? -17.188 -6.329 -20.717 1.00 32.84 190 HIS A N 1
ATOM 1461 C CA . HIS A 1 190 ? -18.290 -5.735 -21.464 1.00 32.84 190 HIS A CA 1
ATOM 1462 C C . HIS A 1 190 ? -17.607 -4.950 -22.574 1.00 32.84 190 HIS A C 1
ATOM 1464 O O . HIS A 1 190 ? -17.278 -3.773 -22.462 1.00 32.84 190 HIS A O 1
ATOM 1470 N N . THR A 1 191 ? -17.302 -5.664 -23.648 1.00 35.47 191 THR A N 1
ATOM 1471 C CA . THR A 1 191 ? -16.991 -5.075 -24.926 1.00 35.47 191 THR A CA 1
ATOM 1472 C C . THR A 1 191 ? -18.014 -3.961 -25.099 1.00 35.47 191 THR A C 1
ATOM 1474 O O . THR A 1 191 ? -19.213 -4.151 -24.864 1.00 35.47 191 THR A O 1
ATOM 1477 N N . ASN A 1 192 ? -17.560 -2.759 -25.443 1.00 37.16 192 ASN A N 1
ATOM 1478 C CA . ASN A 1 192 ? -18.474 -1.643 -25.676 1.00 37.16 192 ASN A CA 1
ATOM 1479 C C . ASN A 1 192 ? -19.575 -2.018 -26.713 1.00 37.16 192 ASN A C 1
ATOM 1481 O O . ASN A 1 192 ? -20.541 -1.283 -26.873 1.00 37.16 192 ASN A O 1
ATOM 1485 N N . ALA A 1 193 ? -19.466 -3.178 -27.375 1.00 34.41 193 ALA A N 1
ATOM 1486 C CA . ALA A 1 193 ? -20.477 -3.889 -28.142 1.00 34.41 193 ALA A CA 1
ATOM 1487 C C . ALA A 1 193 ? -21.899 -3.912 -27.560 1.00 34.41 193 ALA A C 1
ATOM 1489 O O . ALA A 1 193 ? -22.817 -3.671 -28.329 1.00 34.41 193 ALA A O 1
ATOM 1490 N N . GLU A 1 194 ? -22.144 -4.122 -26.260 1.00 31.97 194 GLU A N 1
ATOM 1491 C CA . GLU A 1 194 ? -23.535 -4.094 -25.745 1.00 31.97 194 GLU A CA 1
ATOM 1492 C C . GLU A 1 194 ? -24.126 -2.664 -25.735 1.00 31.97 194 GLU A C 1
ATOM 1494 O O . GLU A 1 194 ? -25.312 -2.444 -26.009 1.00 31.97 194 GLU A O 1
ATOM 1499 N N . GLN A 1 195 ? -23.277 -1.655 -25.513 1.00 35.16 195 GLN A N 1
ATOM 1500 C CA . GLN A 1 195 ? -23.630 -0.246 -25.714 1.00 35.16 195 GLN A CA 1
ATOM 1501 C C . GLN A 1 195 ? -23.752 0.115 -27.208 1.00 35.16 195 GLN A C 1
ATOM 1503 O O . GLN A 1 195 ? -24.554 0.980 -27.552 1.00 35.16 195 GLN A O 1
ATOM 1508 N N . TYR A 1 196 ? -23.023 -0.560 -28.104 1.00 36.28 196 TYR A N 1
ATOM 1509 C CA . TYR A 1 196 ? -23.096 -0.362 -29.559 1.00 36.28 196 TYR A CA 1
ATOM 1510 C C . TYR A 1 196 ? -24.282 -1.081 -30.222 1.00 36.28 196 TYR A C 1
ATOM 1512 O O . TYR A 1 196 ? -24.848 -0.554 -31.172 1.00 36.28 196 TYR A O 1
ATOM 1520 N N . CYS A 1 197 ? -24.709 -2.239 -29.711 1.00 32.50 197 CYS A N 1
ATOM 1521 C CA . CYS A 1 197 ? -25.900 -2.948 -30.191 1.00 32.50 197 CYS A CA 1
ATOM 1522 C C . CYS A 1 197 ? -27.183 -2.186 -29.828 1.00 32.50 197 CYS A C 1
ATOM 1524 O O . CYS A 1 197 ? -28.154 -2.188 -30.582 1.00 32.50 197 CYS A O 1
ATOM 1526 N N . SER A 1 198 ? -27.183 -1.483 -28.688 1.00 34.59 198 SER A N 1
ATOM 1527 C CA . SER A 1 198 ? -28.315 -0.657 -28.247 1.00 34.59 198 SER A CA 1
ATOM 1528 C C . SER A 1 198 ? -28.316 0.754 -28.850 1.00 34.59 198 SER A C 1
ATOM 1530 O O . SER A 1 198 ? -29.385 1.319 -29.101 1.00 34.59 198 SER A O 1
ATOM 1532 N N . ALA A 1 199 ? -27.145 1.328 -29.141 1.00 32.44 199 ALA A N 1
ATOM 1533 C CA . ALA A 1 199 ? -27.025 2.619 -29.804 1.00 32.44 199 ALA A CA 1
ATOM 1534 C C . ALA A 1 199 ? -26.812 2.431 -31.313 1.00 32.44 199 ALA A C 1
ATOM 1536 O O . ALA A 1 199 ? -25.701 2.174 -31.757 1.00 32.44 199 ALA A O 1
ATOM 1537 N N . LYS A 1 200 ? -27.855 2.653 -32.125 1.00 32.59 200 LYS A N 1
ATOM 1538 C CA . LYS A 1 200 ? -27.781 2.758 -33.601 1.00 32.59 200 LYS A CA 1
ATOM 1539 C C . LYS A 1 200 ? -26.928 3.953 -34.089 1.00 32.59 200 LYS A C 1
ATOM 1541 O O . LYS A 1 200 ? -27.386 4.741 -34.917 1.00 32.59 200 LYS A O 1
ATOM 1546 N N . GLN A 1 201 ? -25.729 4.169 -33.555 1.00 31.83 201 GLN A N 1
ATOM 1547 C CA . GLN A 1 201 ? -24.833 5.241 -33.968 1.00 31.83 201 GLN A CA 1
ATOM 1548 C C . GLN A 1 201 ? -23.407 4.722 -34.180 1.00 31.83 201 GLN A C 1
ATOM 1550 O O . GLN A 1 201 ? -22.843 4.115 -33.271 1.00 31.83 201 GLN A O 1
ATOM 1555 N N . PRO A 1 202 ? -22.796 5.003 -35.347 1.00 31.52 202 PRO A N 1
ATOM 1556 C CA . PRO A 1 202 ? -21.412 4.635 -35.609 1.00 31.52 202 PRO A CA 1
ATOM 1557 C C . PRO A 1 202 ? -20.458 5.385 -34.670 1.00 31.52 202 PRO A C 1
ATOM 1559 O O . PRO A 1 202 ? -20.643 6.571 -34.370 1.00 31.52 202 PRO A O 1
ATOM 1562 N N . TYR A 1 203 ? -19.424 4.678 -34.215 1.00 34.19 203 TYR A N 1
ATOM 1563 C CA . TYR A 1 203 ? -18.349 5.204 -33.380 1.00 34.19 203 TYR A CA 1
ATOM 1564 C C . TYR A 1 203 ? -17.689 6.432 -34.035 1.00 34.19 203 TYR A C 1
ATOM 1566 O O . TYR A 1 203 ? -17.243 6.389 -35.177 1.00 34.19 203 TYR A O 1
ATOM 1574 N N . LYS A 1 204 ? -17.613 7.546 -33.292 1.00 31.11 204 LYS A N 1
ATOM 1575 C CA . LYS A 1 204 ? -16.893 8.781 -33.672 1.00 31.11 204 LYS A CA 1
ATOM 1576 C C . LYS A 1 204 ? -15.572 8.954 -32.914 1.00 31.11 204 LYS A C 1
ATOM 1578 O O . LYS A 1 204 ? -15.097 10.081 -32.754 1.00 31.11 204 LYS A O 1
ATOM 1583 N N . GLY A 1 205 ? -14.985 7.888 -32.376 1.00 34.25 205 GLY A N 1
ATOM 1584 C CA . GLY A 1 205 ? -13.630 8.013 -31.851 1.00 34.25 205 GLY A CA 1
ATOM 1585 C C . GLY A 1 205 ? -12.640 8.126 -33.000 1.00 34.25 205 GLY A C 1
ATOM 1586 O O . GLY A 1 205 ? -12.860 7.618 -34.099 1.00 34.25 205 GLY A O 1
ATOM 1587 N N . LYS A 1 206 ? -11.560 8.867 -32.764 1.00 30.38 206 LYS A N 1
ATOM 1588 C CA . LYS A 1 206 ? -10.474 8.970 -33.732 1.00 30.38 206 LYS A CA 1
ATOM 1589 C C . LYS A 1 206 ? -9.938 7.562 -33.969 1.00 30.38 206 LYS A C 1
ATOM 1591 O O . LYS A 1 206 ? -9.294 7.024 -33.075 1.00 30.38 206 LYS A O 1
ATOM 1596 N N . VAL A 1 207 ? -10.160 7.012 -35.164 1.00 35.94 207 VAL A N 1
ATOM 1597 C CA . VAL A 1 207 ? -9.293 5.967 -35.717 1.00 35.94 207 VAL A CA 1
ATOM 1598 C C . VAL A 1 207 ? -7.872 6.469 -35.486 1.00 35.94 207 VAL A C 1
ATOM 1600 O O . VAL A 1 207 ? -7.502 7.539 -35.987 1.00 35.94 207 VAL A O 1
ATOM 1603 N N . MET A 1 2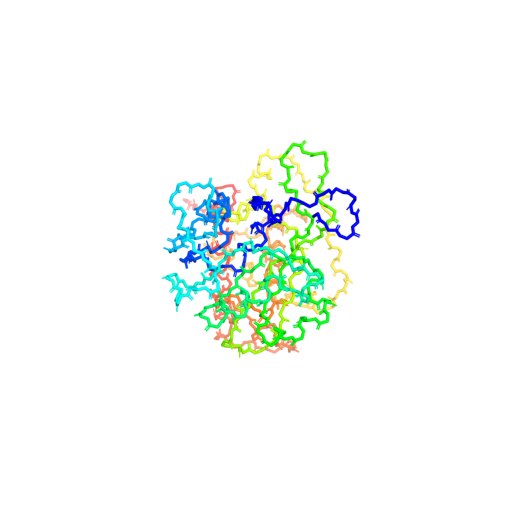08 ? -7.126 5.792 -34.613 1.00 35.53 208 MET A N 1
ATOM 1604 C CA . MET A 1 208 ? -5.718 6.102 -34.408 1.00 35.53 208 MET A CA 1
ATOM 1605 C C . MET A 1 208 ? -5.080 6.019 -35.787 1.00 35.53 208 MET A C 1
ATOM 1607 O O . MET A 1 208 ? -5.146 4.982 -36.441 1.00 35.53 208 MET A O 1
ATOM 1611 N N . LYS A 1 209 ? -4.543 7.141 -36.275 1.00 39.03 209 LYS A N 1
ATOM 1612 C CA . LYS A 1 209 ? -3.825 7.147 -37.545 1.00 39.03 209 LYS A CA 1
ATOM 1613 C C . LYS A 1 209 ? -2.705 6.118 -37.418 1.00 39.03 209 LYS A C 1
ATOM 1615 O O . LYS A 1 209 ? -1.765 6.348 -36.661 1.00 39.03 209 LYS A O 1
ATOM 1620 N N . LEU A 1 210 ? -2.822 5.021 -38.165 1.00 44.06 210 LEU A N 1
ATOM 1621 C CA . LEU A 1 210 ? -1.899 3.882 -38.298 1.00 44.06 210 LEU A CA 1
ATOM 1622 C C . LEU A 1 210 ? -0.466 4.268 -38.744 1.00 44.06 210 LEU A C 1
ATOM 1624 O O . LEU A 1 210 ? 0.319 3.427 -39.167 1.00 44.06 210 LEU A O 1
ATOM 1628 N N . GLU A 1 211 ? -0.102 5.547 -38.685 1.00 38.38 211 GLU A N 1
ATOM 1629 C CA . GLU A 1 211 ? 1.031 6.130 -39.400 1.00 38.38 211 GLU A CA 1
ATOM 1630 C C . GLU A 1 211 ? 2.283 6.359 -38.539 1.00 38.38 211 GLU A C 1
ATOM 1632 O O . GLU A 1 211 ? 3.265 6.883 -39.054 1.00 38.38 211 GLU A O 1
ATOM 1637 N N . GLN A 1 212 ? 2.307 6.001 -37.248 1.00 49.38 212 GLN A N 1
ATOM 1638 C CA . GLN A 1 212 ? 3.413 6.437 -36.375 1.00 49.38 212 GLN A CA 1
ATOM 1639 C C . GLN A 1 212 ? 4.549 5.429 -36.137 1.00 49.38 212 GLN A C 1
ATOM 1641 O O . GLN A 1 212 ? 5.613 5.857 -35.693 1.00 49.38 212 GLN A O 1
ATOM 1646 N N . ASN A 1 213 ? 4.419 4.137 -36.474 1.00 55.41 213 ASN A N 1
ATOM 1647 C CA . ASN A 1 213 ? 5.515 3.179 -36.260 1.00 55.41 213 ASN A CA 1
ATOM 1648 C C . ASN A 1 213 ? 5.499 2.006 -37.260 1.00 55.41 213 ASN A C 1
ATOM 1650 O O . ASN A 1 213 ? 4.594 1.173 -37.243 1.00 55.41 213 ASN A O 1
ATOM 1654 N N . GLN A 1 214 ? 6.534 1.900 -38.105 1.00 53.91 214 GLN A N 1
ATOM 1655 C CA . GLN A 1 214 ? 6.687 0.813 -39.088 1.00 53.91 214 GLN A CA 1
ATOM 1656 C C . GLN A 1 214 ? 6.688 -0.583 -38.444 1.00 53.91 214 GLN A C 1
ATOM 1658 O O . GLN A 1 214 ? 6.222 -1.535 -39.062 1.00 53.91 214 GLN A O 1
ATOM 1663 N N . LYS A 1 215 ? 7.164 -0.707 -37.196 1.00 53.12 215 LYS A N 1
ATOM 1664 C CA . LYS A 1 215 ? 7.173 -1.985 -36.467 1.00 53.12 215 LYS A CA 1
ATOM 1665 C C . LYS A 1 215 ? 5.778 -2.429 -36.039 1.00 53.12 215 LYS A C 1
ATOM 1667 O O . LYS A 1 215 ? 5.479 -3.614 -36.077 1.00 53.12 215 LYS A O 1
ATOM 1672 N N . GLU A 1 216 ? 4.925 -1.483 -35.655 1.00 52.31 216 GLU A N 1
ATOM 1673 C CA . GLU A 1 216 ? 3.548 -1.780 -35.251 1.00 52.31 216 GLU A CA 1
ATOM 1674 C C . GLU A 1 216 ? 2.726 -2.183 -36.464 1.00 52.31 216 GLU A C 1
ATOM 1676 O O . GLU A 1 216 ? 2.062 -3.208 -36.432 1.00 52.31 216 GLU A O 1
ATOM 1681 N N . LYS A 1 217 ? 2.859 -1.453 -37.573 1.00 55.88 217 LYS A N 1
ATOM 1682 C CA . LYS A 1 217 ? 2.211 -1.832 -38.829 1.00 55.88 217 LYS A CA 1
ATOM 1683 C C . LYS A 1 217 ? 2.583 -3.260 -39.257 1.00 55.88 217 LYS A C 1
ATOM 1685 O O . LYS A 1 217 ? 1.695 -4.042 -39.568 1.00 55.88 217 LYS A O 1
ATOM 1690 N N . ALA A 1 218 ? 3.867 -3.609 -39.195 1.00 57.47 218 ALA A N 1
ATOM 1691 C CA . ALA A 1 218 ? 4.346 -4.951 -39.519 1.00 57.47 218 ALA A CA 1
ATOM 1692 C C . ALA A 1 218 ? 3.796 -6.035 -38.580 1.00 57.47 218 ALA A C 1
ATOM 1694 O O . ALA A 1 218 ? 3.421 -7.11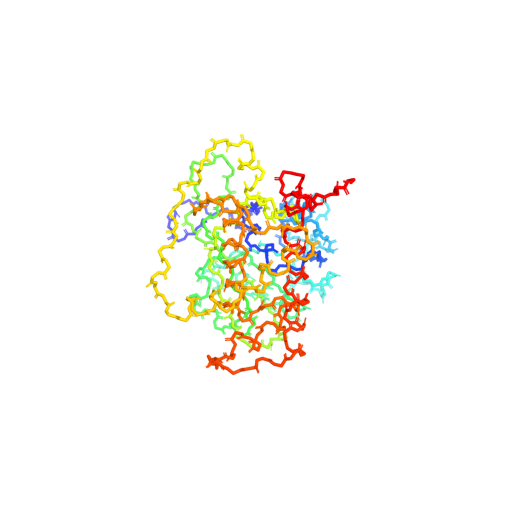1 -39.034 1.00 57.47 218 ALA A O 1
ATOM 1695 N N . PHE A 1 219 ? 3.717 -5.743 -37.279 1.00 57.78 219 PHE A N 1
ATOM 1696 C CA . PHE A 1 219 ? 3.105 -6.643 -36.305 1.00 57.78 219 PHE A CA 1
ATOM 1697 C C . PHE A 1 219 ? 1.623 -6.874 -36.621 1.00 57.78 219 PHE A C 1
ATOM 1699 O O . PHE A 1 219 ? 1.197 -8.017 -36.728 1.00 57.78 219 PHE A O 1
ATOM 1706 N N . TYR A 1 220 ? 0.855 -5.805 -36.852 1.00 60.00 220 TYR A N 1
ATOM 1707 C CA . TYR A 1 220 ? -0.561 -5.902 -37.214 1.00 60.00 220 TYR A CA 1
ATOM 1708 C C . TYR A 1 220 ? -0.785 -6.668 -38.525 1.00 60.00 220 TYR A C 1
ATOM 1710 O O . TYR A 1 220 ? -1.704 -7.475 -38.604 1.00 60.00 220 TYR A O 1
ATOM 1718 N N . GLU A 1 221 ? 0.033 -6.439 -39.553 1.00 62.31 221 GLU A N 1
ATOM 1719 C CA . GLU A 1 221 ? -0.051 -7.188 -40.815 1.00 62.31 221 GLU A CA 1
ATOM 1720 C C . GLU A 1 221 ? 0.265 -8.682 -40.620 1.00 62.31 221 GLU A C 1
ATOM 1722 O O . GLU A 1 221 ? -0.349 -9.518 -41.276 1.00 62.31 221 GLU A O 1
ATOM 1727 N N . CYS A 1 222 ? 1.163 -9.018 -39.688 1.00 60.78 222 CYS A N 1
ATOM 1728 C CA . CYS A 1 222 ? 1.533 -10.394 -39.357 1.00 60.78 222 CYS A CA 1
ATOM 1729 C C . CYS A 1 222 ? 0.432 -11.136 -38.585 1.00 60.78 222 CYS A C 1
ATOM 1731 O O . CYS A 1 222 ? 0.060 -12.241 -38.962 1.00 60.78 222 CYS A O 1
ATOM 1733 N N . ILE A 1 223 ? -0.119 -10.538 -37.522 1.00 61.03 223 ILE A N 1
ATOM 1734 C CA . ILE A 1 223 ? -1.051 -11.244 -36.624 1.00 61.03 223 ILE A CA 1
ATOM 1735 C C . ILE A 1 223 ? -2.515 -11.221 -37.093 1.00 61.03 223 ILE A C 1
ATOM 1737 O O . ILE A 1 223 ? -3.305 -12.056 -36.653 1.00 61.03 223 ILE A O 1
ATOM 1741 N N . ARG A 1 224 ? -2.887 -10.321 -38.015 1.00 69.19 224 ARG A N 1
ATOM 1742 C CA . ARG A 1 224 ? -4.274 -10.186 -38.502 1.00 69.19 224 ARG A CA 1
ATOM 1743 C C . ARG A 1 224 ? -4.834 -11.485 -39.099 1.00 69.19 224 ARG A C 1
ATOM 1745 O O . ARG A 1 224 ? -5.903 -11.887 -38.642 1.00 69.19 224 ARG A O 1
ATOM 1752 N N . PRO A 1 225 ? -4.144 -12.181 -40.025 1.00 65.81 225 PRO A N 1
ATOM 1753 C CA . PRO A 1 225 ? -4.663 -13.419 -40.606 1.00 65.81 225 PRO A CA 1
ATOM 1754 C C . PRO A 1 225 ? -4.922 -14.507 -39.559 1.00 65.81 225 PRO A C 1
ATOM 1756 O O . PRO A 1 225 ? -5.864 -15.282 -39.694 1.00 65.81 225 PRO A O 1
ATOM 1759 N N . HIS A 1 226 ? -4.125 -14.554 -38.487 1.00 67.94 226 HIS A N 1
ATOM 1760 C CA . HIS A 1 226 ? -4.312 -15.524 -37.409 1.00 67.94 226 HIS A CA 1
ATOM 1761 C C . HIS A 1 226 ? -5.528 -15.200 -36.544 1.00 67.94 226 HIS A C 1
ATOM 1763 O O . HIS A 1 226 ? -6.316 -16.091 -36.235 1.00 67.94 226 HIS A O 1
ATOM 1769 N N . VAL A 1 227 ? -5.711 -13.927 -36.180 1.00 68.75 227 VAL A N 1
ATOM 1770 C CA . VAL A 1 227 ? -6.899 -13.479 -35.441 1.00 68.75 227 VAL A CA 1
ATOM 1771 C C . VAL A 1 227 ? -8.157 -13.738 -36.262 1.00 68.75 227 VAL A C 1
ATOM 1773 O O . VAL A 1 227 ? -9.114 -14.304 -35.741 1.00 68.75 227 VAL A O 1
ATOM 1776 N N . GLU A 1 228 ? -8.140 -13.403 -37.552 1.00 71.12 228 GLU A N 1
ATOM 1777 C CA . GLU A 1 228 ? -9.240 -13.696 -38.472 1.00 71.12 228 GLU A CA 1
ATOM 1778 C C . GLU A 1 228 ? -9.522 -15.205 -38.542 1.00 71.12 228 GLU A C 1
ATOM 1780 O O . GLU A 1 228 ? -10.668 -15.624 -38.391 1.00 71.12 228 GLU A O 1
ATOM 1785 N N . ASN A 1 229 ? -8.487 -16.040 -38.670 1.00 68.81 229 ASN A N 1
ATOM 1786 C CA . ASN A 1 229 ? -8.620 -17.496 -38.722 1.00 68.81 229 ASN A CA 1
ATOM 1787 C C . ASN A 1 229 ? -9.216 -18.092 -37.433 1.00 68.81 229 ASN A C 1
ATOM 1789 O O . ASN A 1 229 ? -10.116 -18.929 -37.495 1.00 68.81 229 ASN A O 1
ATOM 1793 N N . VAL A 1 230 ? -8.758 -17.645 -36.259 1.00 70.12 230 VAL A N 1
ATOM 1794 C CA . VAL A 1 230 ? -9.320 -18.059 -34.962 1.00 70.12 230 VAL A CA 1
ATOM 1795 C C . VAL A 1 230 ? -10.781 -17.633 -34.858 1.00 70.12 230 VAL A C 1
ATOM 1797 O O . VAL A 1 230 ? -11.634 -18.443 -34.501 1.00 70.12 230 VAL A O 1
ATOM 1800 N N . VAL A 1 231 ? -11.089 -16.384 -35.211 1.00 68.44 231 VAL A N 1
ATOM 1801 C CA . VAL A 1 231 ? -12.454 -15.849 -35.156 1.00 68.44 231 VAL A CA 1
ATOM 1802 C C . VAL A 1 231 ? -13.390 -16.627 -36.092 1.00 68.44 231 VAL A C 1
ATOM 1804 O O . VAL A 1 231 ? -14.491 -17.002 -35.688 1.00 68.44 231 VAL A O 1
ATOM 1807 N N . ALA A 1 232 ? -12.947 -16.946 -37.309 1.00 69.44 232 ALA A N 1
ATOM 1808 C CA . ALA A 1 232 ? -13.736 -17.730 -38.253 1.00 69.44 232 ALA A CA 1
ATOM 1809 C C . ALA A 1 232 ? -13.952 -19.179 -37.814 1.00 69.44 232 ALA A C 1
ATOM 1811 O O . ALA A 1 232 ? -15.076 -19.679 -37.889 1.00 69.44 232 ALA A O 1
ATOM 1812 N N . ASN A 1 233 ? -12.898 -19.863 -37.370 1.00 70.62 233 ASN A N 1
ATOM 1813 C CA . ASN A 1 233 ? -12.971 -21.298 -37.099 1.00 70.62 233 ASN A CA 1
ATOM 1814 C C . ASN A 1 233 ? -13.623 -21.614 -35.755 1.00 70.62 233 ASN A C 1
ATOM 1816 O O . ASN A 1 233 ? -14.403 -22.558 -35.671 1.00 70.62 233 ASN A O 1
ATOM 1820 N N . GLU A 1 234 ? -13.330 -20.832 -34.717 1.00 72.56 234 GLU A N 1
ATOM 1821 C CA . GLU A 1 234 ? -13.829 -21.102 -33.366 1.00 72.56 234 GLU A CA 1
ATOM 1822 C C . GLU A 1 234 ? -15.243 -20.566 -33.146 1.00 72.56 234 GLU A C 1
ATOM 1824 O O . GLU A 1 234 ? -16.011 -21.153 -32.386 1.00 72.56 234 GLU A O 1
ATOM 1829 N N . PHE A 1 235 ? -15.610 -19.479 -33.831 1.00 65.19 235 PHE A N 1
ATOM 1830 C CA . PHE A 1 235 ? -16.903 -18.812 -33.643 1.00 65.19 235 PHE A CA 1
ATOM 1831 C C . PHE A 1 235 ? -17.807 -18.878 -34.882 1.00 65.19 235 PHE A C 1
ATOM 1833 O O . PHE A 1 235 ? -18.935 -18.389 -34.857 1.00 65.19 235 PHE A O 1
ATOM 1840 N N . GLY A 1 236 ? -17.354 -19.523 -35.963 1.00 63.19 236 GLY A N 1
ATOM 1841 C CA . GLY A 1 236 ? -18.165 -19.788 -37.155 1.00 63.19 236 GLY A CA 1
ATOM 1842 C C . GLY A 1 236 ? -18.487 -18.550 -37.995 1.00 63.19 236 GLY A C 1
ATOM 1843 O O . GLY A 1 236 ? -19.480 -18.560 -38.724 1.00 63.19 236 GLY A O 1
ATOM 1844 N N . ILE A 1 237 ? -17.678 -17.494 -37.891 1.00 63.16 237 ILE A N 1
ATOM 1845 C CA . ILE A 1 237 ? -17.881 -16.213 -38.579 1.00 63.16 237 ILE A CA 1
ATOM 1846 C C . ILE A 1 237 ? -17.270 -16.286 -39.989 1.00 63.16 237 ILE A C 1
ATOM 1848 O O . ILE A 1 237 ? -16.091 -16.587 -40.149 1.00 63.16 237 ILE A O 1
ATOM 1852 N N . VAL A 1 238 ? -18.063 -16.024 -41.034 1.00 55.50 238 VAL A N 1
ATOM 1853 C CA . VAL A 1 238 ? -17.606 -16.073 -42.437 1.00 55.50 238 VAL A CA 1
ATOM 1854 C C . VAL A 1 238 ? -17.405 -14.655 -42.975 1.00 55.50 238 VAL A C 1
ATOM 1856 O O . VAL A 1 238 ? -18.352 -13.876 -43.037 1.00 55.50 238 VAL A O 1
ATOM 1859 N N . PHE A 1 239 ? -16.179 -14.331 -43.398 1.00 54.06 239 PHE A N 1
ATOM 1860 C CA . PHE A 1 239 ? -15.772 -12.982 -43.830 1.00 54.06 239 PHE A CA 1
ATOM 1861 C C . PHE A 1 239 ? -16.272 -12.559 -45.225 1.00 54.06 239 PHE A C 1
ATOM 1863 O O . PHE A 1 239 ? -16.055 -11.424 -45.640 1.00 54.06 239 PHE A O 1
ATOM 1870 N N . GLU A 1 240 ? -16.949 -13.441 -45.964 1.00 44.22 240 GLU A N 1
ATOM 1871 C CA . GLU A 1 240 ? -17.250 -13.248 -47.393 1.00 44.22 240 GLU A CA 1
ATOM 1872 C C . GLU A 1 240 ? -18.286 -12.145 -47.706 1.00 44.22 240 GLU A C 1
ATOM 1874 O O . GLU A 1 240 ? -18.460 -11.806 -48.871 1.00 44.22 240 GLU A O 1
ATOM 1879 N N . ASN A 1 241 ? -18.925 -11.528 -46.701 1.00 40.25 241 ASN A N 1
ATOM 1880 C CA . ASN A 1 241 ? -19.948 -10.486 -46.901 1.00 40.25 241 ASN A CA 1
ATOM 1881 C C . ASN A 1 241 ? -19.635 -9.121 -46.248 1.00 40.25 241 ASN A C 1
ATOM 1883 O O . ASN A 1 241 ? -20.546 -8.313 -46.063 1.00 40.25 241 ASN A O 1
ATOM 1887 N N . LEU A 1 242 ? -18.373 -8.822 -45.922 1.00 43.12 242 LEU A N 1
ATOM 1888 C CA . LEU A 1 242 ? -17.964 -7.510 -45.387 1.00 43.12 242 LEU A CA 1
ATOM 1889 C C . LEU A 1 242 ? -17.837 -6.469 -46.512 1.00 43.12 242 LEU A C 1
ATOM 1891 O O . LEU A 1 242 ? -16.752 -6.135 -46.985 1.00 43.12 242 LEU A O 1
ATOM 1895 N N . LEU A 1 243 ? -18.979 -5.967 -46.981 1.00 37.47 243 LEU A N 1
ATOM 1896 C CA . LEU A 1 243 ? -19.070 -4.914 -47.994 1.00 37.47 243 LEU A CA 1
ATOM 1897 C C . LEU A 1 243 ? -19.165 -3.512 -47.361 1.00 37.47 243 LEU A C 1
ATOM 1899 O O . LEU A 1 243 ? -20.077 -2.766 -47.698 1.00 37.47 243 LEU A O 1
ATOM 1903 N N . ALA A 1 244 ? -18.231 -3.129 -46.484 1.00 40.50 244 ALA A N 1
ATOM 1904 C CA . ALA A 1 244 ? -17.756 -1.744 -46.327 1.00 40.50 244 ALA A CA 1
ATOM 1905 C C . ALA A 1 244 ? -16.685 -1.627 -45.220 1.00 40.50 244 ALA A C 1
ATOM 1907 O O . ALA A 1 244 ? -16.867 -2.172 -44.134 1.00 40.50 244 ALA A O 1
ATOM 1908 N N . PRO A 1 245 ? -15.619 -0.826 -45.426 1.00 37.62 245 PRO A N 1
ATOM 1909 C CA . PRO A 1 245 ? -14.734 -0.410 -44.341 1.00 37.62 245 PRO A CA 1
ATOM 1910 C C . PRO A 1 245 ? -15.535 0.287 -43.234 1.00 37.62 245 PRO A C 1
ATOM 1912 O O . PRO A 1 245 ? -16.224 1.277 -43.499 1.00 37.62 245 PRO A O 1
ATOM 1915 N N . GLY A 1 246 ? -15.405 -0.191 -41.996 1.00 43.53 246 GLY A N 1
ATOM 1916 C CA . GLY A 1 246 ? -16.078 0.402 -40.836 1.00 43.53 246 GLY A CA 1
ATOM 1917 C C . GLY A 1 246 ? -17.299 -0.361 -40.322 1.00 43.53 246 GLY A C 1
ATOM 1918 O O . GLY A 1 246 ? -18.013 0.165 -39.465 1.00 43.53 246 GLY A O 1
ATOM 1919 N N . ASP A 1 247 ? -17.513 -1.595 -40.775 1.00 52.53 247 ASP A N 1
ATOM 1920 C CA . ASP A 1 247 ? -18.458 -2.500 -40.129 1.00 52.53 247 ASP A CA 1
ATOM 1921 C C . ASP A 1 247 ? -18.009 -2.865 -38.702 1.00 52.53 247 ASP A C 1
ATOM 1923 O O . ASP A 1 247 ? -16.839 -2.769 -38.317 1.00 52.53 247 ASP A O 1
ATOM 1927 N N . LEU A 1 248 ? -18.975 -3.256 -37.869 1.00 47.62 248 LEU A N 1
ATOM 1928 C CA . LEU A 1 248 ? -18.779 -3.556 -36.446 1.00 47.62 248 LEU A CA 1
ATOM 1929 C C . LEU A 1 248 ? -17.733 -4.663 -36.210 1.00 47.62 248 LEU A C 1
ATOM 1931 O O . LEU A 1 248 ? -17.073 -4.665 -35.175 1.00 47.62 248 LEU A O 1
ATOM 1935 N N . TYR A 1 249 ? -17.536 -5.559 -37.182 1.00 56.12 249 TYR A N 1
ATOM 1936 C CA . TYR A 1 249 ? -16.531 -6.624 -37.133 1.00 56.12 249 TYR A CA 1
ATOM 1937 C C . TYR A 1 249 ? -15.107 -6.132 -37.354 1.00 56.12 249 TYR A C 1
ATOM 1939 O O . TYR A 1 249 ? -14.234 -6.544 -36.597 1.00 56.12 249 TYR A O 1
ATOM 1947 N N . ASP A 1 250 ? -14.876 -5.220 -38.307 1.00 57.41 250 ASP A N 1
ATOM 1948 C CA . ASP A 1 250 ? -13.564 -4.579 -38.463 1.00 57.41 250 ASP A CA 1
ATOM 1949 C C . ASP A 1 250 ? -13.162 -3.941 -37.136 1.00 57.41 250 ASP A C 1
ATOM 1951 O O . ASP A 1 250 ? -12.047 -4.116 -36.671 1.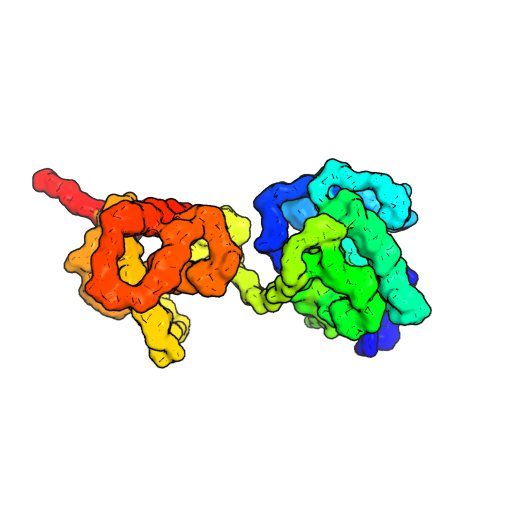00 57.41 250 ASP A O 1
ATOM 1955 N N . HIS A 1 251 ? -14.103 -3.295 -36.447 1.00 57.28 251 HIS A N 1
ATOM 1956 C CA . HIS A 1 251 ? -13.842 -2.702 -35.139 1.00 57.28 251 HIS A CA 1
ATOM 1957 C C . HIS A 1 251 ? -13.510 -3.735 -34.054 1.00 57.28 251 HIS A C 1
ATOM 1959 O O . HIS A 1 251 ? -12.669 -3.460 -33.202 1.00 57.28 251 HIS A O 1
ATOM 1965 N N . ILE A 1 252 ? -14.146 -4.911 -34.065 1.00 59.31 252 ILE A N 1
ATOM 1966 C CA . ILE A 1 252 ? -13.851 -5.992 -33.112 1.00 59.31 252 ILE A CA 1
ATOM 1967 C C . ILE A 1 252 ? -12.471 -6.584 -33.391 1.00 59.31 252 ILE A C 1
ATOM 1969 O O . ILE A 1 252 ? -11.689 -6.745 -32.458 1.00 59.31 252 ILE A O 1
ATOM 1973 N N . ILE A 1 253 ? -12.146 -6.849 -34.658 1.00 65.00 253 ILE A N 1
ATOM 1974 C CA . ILE A 1 253 ? -10.821 -7.320 -35.063 1.00 65.00 253 ILE A CA 1
ATOM 1975 C C . ILE A 1 253 ? -9.769 -6.273 -34.693 1.00 65.00 253 ILE A C 1
ATOM 1977 O O . ILE A 1 253 ? -8.823 -6.606 -33.993 1.00 65.00 253 ILE A O 1
ATOM 1981 N N . GLU A 1 254 ? -9.956 -4.999 -35.045 1.00 64.75 254 GLU A N 1
ATOM 1982 C CA . GLU A 1 254 ? -9.040 -3.916 -34.664 1.00 64.75 254 GLU A CA 1
ATOM 1983 C C . GLU A 1 254 ? -8.869 -3.805 -33.141 1.00 64.75 254 GLU A C 1
ATOM 1985 O O . GLU A 1 254 ? -7.757 -3.579 -32.664 1.00 64.75 254 GLU A O 1
ATOM 1990 N N . GLN A 1 255 ? -9.932 -4.013 -32.358 1.00 62.09 255 GLN A N 1
ATOM 1991 C CA . GLN A 1 255 ? -9.858 -3.999 -30.896 1.00 62.09 255 GLN A CA 1
ATOM 1992 C C . GLN A 1 255 ? -9.067 -5.196 -30.346 1.00 62.09 255 GLN A C 1
ATOM 1994 O O . GLN A 1 255 ? -8.186 -5.002 -29.509 1.00 62.09 255 GLN A O 1
ATOM 1999 N N . ILE A 1 256 ? -9.328 -6.414 -30.836 1.00 64.81 256 ILE A N 1
ATOM 2000 C CA . ILE A 1 256 ? -8.569 -7.623 -30.472 1.00 64.81 256 ILE A CA 1
ATOM 2001 C C . ILE A 1 256 ? -7.086 -7.421 -30.802 1.00 64.81 256 ILE A C 1
ATOM 2003 O O . ILE A 1 256 ? -6.208 -7.654 -29.971 1.00 64.81 256 ILE A O 1
ATOM 2007 N N . MET A 1 257 ? -6.809 -6.932 -32.007 1.00 64.44 257 MET A N 1
ATOM 2008 C CA . MET A 1 257 ? -5.467 -6.661 -32.511 1.00 64.44 257 MET A CA 1
ATOM 2009 C C . MET A 1 257 ? -4.743 -5.609 -31.667 1.00 64.44 257 MET A C 1
ATOM 2011 O O . MET A 1 257 ? -3.567 -5.773 -31.336 1.00 64.44 257 MET A O 1
ATOM 2015 N N . HIS A 1 258 ? -5.450 -4.556 -31.260 1.00 62.62 258 HIS A N 1
ATOM 2016 C CA . HIS A 1 258 ? -4.924 -3.523 -30.380 1.00 62.62 258 HIS A CA 1
ATOM 2017 C C . HIS A 1 258 ? -4.572 -4.055 -28.995 1.00 62.62 258 HIS A C 1
ATOM 2019 O O . HIS A 1 258 ? -3.485 -3.769 -28.488 1.00 62.62 258 HIS A O 1
ATOM 2025 N N . ASP A 1 259 ? -5.444 -4.857 -28.398 1.00 58.75 259 ASP A N 1
ATOM 2026 C CA . ASP A 1 259 ? -5.231 -5.385 -27.055 1.00 58.75 259 ASP A CA 1
ATOM 2027 C C . ASP A 1 259 ? -4.106 -6.433 -27.036 1.00 58.75 259 ASP A C 1
ATOM 2029 O O . ASP A 1 259 ? -3.269 -6.415 -26.129 1.00 58.75 259 ASP A O 1
ATOM 2033 N N . LEU A 1 260 ? -3.982 -7.249 -28.090 1.00 61.06 260 LEU A N 1
ATOM 2034 C CA . LEU A 1 260 ? -2.824 -8.124 -28.311 1.00 61.06 260 LEU A CA 1
ATOM 2035 C C . LEU A 1 260 ? -1.530 -7.322 -28.499 1.00 61.06 260 LEU A C 1
ATOM 2037 O O . LEU A 1 260 ? -0.498 -7.663 -27.923 1.00 61.06 260 LEU A O 1
ATOM 2041 N N . CYS A 1 261 ? -1.572 -6.220 -29.250 1.00 57.47 261 CYS A N 1
ATOM 2042 C CA . CYS A 1 261 ? -0.411 -5.354 -29.449 1.00 57.47 261 CYS A CA 1
ATOM 2043 C C . CYS A 1 261 ? 0.007 -4.641 -28.150 1.00 57.47 261 CYS A C 1
ATOM 2045 O O . CYS A 1 261 ? 1.197 -4.476 -27.880 1.00 57.47 261 CYS A O 1
ATOM 2047 N N . LEU A 1 262 ? -0.948 -4.236 -27.308 1.00 54.53 262 LEU A N 1
ATOM 2048 C CA . LEU A 1 262 ? -0.668 -3.695 -25.977 1.00 54.53 262 LEU A CA 1
ATOM 2049 C C . LEU A 1 262 ? -0.099 -4.753 -25.029 1.00 54.53 262 LEU A C 1
ATOM 2051 O O . LEU A 1 262 ? 0.793 -4.423 -24.246 1.00 54.53 262 LEU A O 1
ATOM 2055 N N . ALA A 1 263 ? -0.583 -5.994 -25.099 1.00 52.66 263 ALA A N 1
ATOM 2056 C CA . ALA A 1 263 ? -0.033 -7.114 -24.341 1.00 52.66 263 ALA A CA 1
ATOM 2057 C C . ALA A 1 263 ? 1.415 -7.411 -24.765 1.00 52.66 263 ALA A C 1
ATOM 2059 O O . ALA A 1 263 ? 2.289 -7.503 -23.909 1.00 52.66 263 ALA A O 1
ATOM 2060 N N . ALA A 1 264 ? 1.694 -7.414 -26.071 1.00 51.78 264 ALA A N 1
ATOM 2061 C CA . ALA A 1 264 ? 3.030 -7.605 -26.637 1.00 51.78 264 ALA A CA 1
ATOM 2062 C C . ALA A 1 264 ? 4.057 -6.544 -26.192 1.00 51.78 264 ALA A C 1
ATOM 2064 O O . ALA A 1 264 ? 5.251 -6.818 -26.116 1.00 51.78 264 ALA A O 1
ATOM 2065 N N . ARG A 1 265 ? 3.616 -5.317 -25.877 1.00 51.00 265 ARG A N 1
ATOM 2066 C CA . ARG A 1 265 ? 4.495 -4.240 -25.373 1.00 51.00 265 ARG A CA 1
ATOM 2067 C C . ARG A 1 265 ? 4.913 -4.417 -23.915 1.00 51.00 265 ARG A C 1
ATOM 2069 O O . ARG A 1 265 ? 5.781 -3.678 -23.446 1.00 51.00 265 ARG A O 1
ATOM 2076 N N . ARG A 1 266 ? 4.265 -5.312 -23.172 1.00 48.03 266 ARG A N 1
ATOM 2077 C CA . ARG A 1 266 ? 4.517 -5.512 -21.748 1.00 48.03 266 ARG A CA 1
ATOM 2078 C C . ARG A 1 266 ? 5.529 -6.636 -21.549 1.00 48.03 266 ARG A C 1
ATOM 2080 O O . ARG A 1 266 ? 5.346 -7.740 -22.039 1.00 48.03 266 ARG A O 1
ATOM 2087 N N . THR A 1 267 ? 6.577 -6.367 -20.773 1.00 40.56 267 THR A N 1
ATOM 2088 C CA . THR A 1 267 ? 7.547 -7.386 -20.330 1.00 40.56 267 THR A CA 1
ATOM 2089 C C . THR A 1 267 ? 6.964 -8.363 -19.296 1.00 40.56 267 THR A C 1
ATOM 2091 O O . THR A 1 267 ? 7.683 -9.240 -18.835 1.00 40.56 267 THR A O 1
ATOM 2094 N N . ASP A 1 268 ? 5.695 -8.196 -18.901 1.00 41.72 268 ASP A N 1
ATOM 2095 C CA . ASP A 1 268 ? 4.946 -9.046 -17.967 1.00 41.72 268 ASP A CA 1
ATOM 2096 C C . ASP A 1 268 ? 3.684 -9.635 -18.622 1.00 41.72 268 ASP A C 1
ATOM 2098 O O . ASP A 1 268 ? 2.569 -9.521 -18.108 1.00 41.72 268 ASP A O 1
ATOM 2102 N N . MET A 1 269 ? 3.855 -10.256 -19.792 1.00 45.25 269 MET A N 1
ATOM 2103 C CA . MET A 1 269 ? 2.769 -10.993 -20.434 1.00 45.25 269 MET A CA 1
ATOM 2104 C C . MET A 1 269 ? 2.194 -12.053 -19.475 1.00 45.25 269 MET A C 1
ATOM 2106 O O . MET A 1 269 ? 2.961 -12.718 -18.776 1.00 45.25 269 MET A O 1
ATOM 2110 N N . PRO A 1 270 ? 0.856 -12.215 -19.403 1.00 42.09 270 PRO A N 1
ATOM 2111 C CA . PRO A 1 270 ? 0.283 -13.271 -18.585 1.00 42.09 270 PRO A CA 1
ATOM 2112 C C . PRO A 1 270 ? 0.808 -14.641 -19.065 1.00 42.09 270 PRO A C 1
ATOM 2114 O O . PRO A 1 270 ? 1.137 -14.772 -20.245 1.00 42.09 270 PRO A O 1
ATOM 2117 N N . PRO A 1 271 ? 0.910 -15.663 -18.192 1.00 42.09 271 PRO A N 1
ATOM 2118 C CA . PRO A 1 271 ? 1.636 -16.908 -18.494 1.00 42.09 271 PRO A CA 1
ATOM 2119 C C . PRO A 1 271 ? 1.160 -17.640 -19.760 1.00 42.09 271 PRO A C 1
ATOM 2121 O O . PRO A 1 271 ? 1.914 -18.367 -20.394 1.00 42.09 271 PRO A O 1
ATOM 2124 N N . ASN A 1 272 ? -0.095 -17.433 -20.159 1.00 45.06 272 ASN A N 1
ATOM 2125 C CA . ASN A 1 272 ? -0.690 -17.986 -21.378 1.00 45.06 272 ASN A CA 1
ATOM 2126 C C . ASN A 1 272 ? -0.313 -17.231 -22.671 1.00 45.06 272 ASN A C 1
ATOM 2128 O O . ASN A 1 272 ? -0.609 -17.717 -23.759 1.00 45.06 272 ASN A O 1
ATOM 2132 N N . CYS A 1 273 ? 0.322 -16.064 -22.569 1.00 44.69 273 CYS A N 1
ATOM 2133 C CA . CYS A 1 273 ? 0.755 -15.237 -23.693 1.00 44.69 273 CYS A CA 1
ATOM 2134 C C . CYS A 1 273 ? 2.251 -15.381 -24.009 1.00 44.69 273 CYS A C 1
ATOM 2136 O O . CYS A 1 273 ? 2.688 -14.890 -25.046 1.00 44.69 273 CYS A O 1
ATOM 2138 N N . GLU A 1 274 ? 3.048 -16.048 -23.163 1.00 51.28 274 GLU A N 1
ATOM 2139 C CA . GLU A 1 274 ? 4.496 -16.228 -23.379 1.00 51.28 274 GLU A CA 1
ATOM 2140 C C . GLU A 1 274 ? 4.816 -16.901 -24.728 1.00 51.28 274 GLU A C 1
ATOM 2142 O O . GLU A 1 274 ? 5.823 -16.585 -25.357 1.00 51.28 274 GLU A O 1
ATOM 2147 N N . ALA A 1 275 ? 3.911 -17.745 -25.238 1.00 55.12 275 ALA A N 1
ATOM 2148 C CA . ALA A 1 275 ? 4.016 -18.381 -26.555 1.00 55.12 275 ALA A CA 1
ATOM 2149 C C . ALA A 1 275 ? 3.935 -17.399 -27.745 1.00 55.12 275 ALA A C 1
ATOM 2151 O O . ALA A 1 275 ? 4.304 -17.762 -28.858 1.00 55.12 275 ALA A O 1
ATOM 2152 N N . LEU A 1 276 ? 3.485 -16.158 -27.526 1.00 53.09 276 LEU A N 1
ATOM 2153 C CA . LEU A 1 276 ? 3.449 -15.104 -28.546 1.00 53.09 276 LEU A CA 1
ATOM 2154 C C . LEU A 1 276 ? 4.764 -14.310 -28.614 1.00 53.09 276 LEU A C 1
ATOM 2156 O O . LEU A 1 276 ? 5.018 -13.644 -29.617 1.00 53.09 276 LEU A O 1
ATOM 2160 N N . VAL A 1 277 ? 5.623 -14.399 -27.587 1.00 54.12 277 VAL A N 1
ATOM 2161 C CA . VAL A 1 277 ? 6.928 -13.707 -27.537 1.00 54.12 277 VAL A CA 1
ATOM 2162 C C . VAL A 1 277 ? 7.823 -14.068 -28.731 1.00 54.12 277 VAL A C 1
ATOM 2164 O O . VAL A 1 277 ? 8.323 -13.145 -29.368 1.00 54.12 277 VAL A O 1
ATOM 2167 N N . PRO A 1 278 ? 7.990 -15.350 -29.123 1.00 52.25 278 PRO A N 1
ATOM 2168 C CA . PRO A 1 278 ? 8.835 -15.712 -30.263 1.00 52.25 278 PRO A CA 1
ATOM 2169 C C . PRO A 1 278 ? 8.352 -15.108 -31.587 1.00 52.25 278 PRO A C 1
ATOM 2171 O O . PRO A 1 278 ? 9.170 -14.786 -32.439 1.00 52.25 278 PRO A O 1
ATOM 2174 N N . ILE A 1 279 ? 7.041 -14.904 -31.746 1.00 52.25 279 ILE A N 1
ATOM 2175 C CA . ILE A 1 279 ? 6.430 -14.296 -32.938 1.00 52.25 279 ILE A CA 1
ATOM 2176 C C . ILE A 1 279 ? 6.742 -12.798 -32.975 1.00 52.25 279 ILE A C 1
ATOM 2178 O O . ILE A 1 279 ? 7.140 -12.271 -34.012 1.00 52.25 279 ILE A O 1
ATOM 2182 N N . ILE A 1 280 ? 6.621 -12.131 -31.821 1.00 51.94 280 ILE A N 1
ATOM 2183 C CA . ILE A 1 280 ? 6.924 -10.704 -31.631 1.00 51.94 280 ILE A CA 1
ATOM 2184 C C . ILE A 1 280 ? 8.421 -10.421 -31.840 1.00 51.94 280 ILE A C 1
ATOM 2186 O O . ILE A 1 280 ? 8.777 -9.433 -32.487 1.00 51.94 280 ILE A O 1
ATOM 2190 N N . ASP A 1 281 ? 9.289 -11.290 -31.318 1.00 48.91 281 ASP A N 1
ATOM 2191 C CA . ASP A 1 281 ? 10.747 -11.153 -31.392 1.00 48.91 281 ASP A CA 1
ATOM 2192 C C . ASP A 1 281 ? 11.332 -11.647 -32.727 1.00 48.91 281 ASP A C 1
ATOM 2194 O O . ASP A 1 281 ? 12.451 -11.263 -33.091 1.00 48.91 281 ASP A O 1
ATOM 2198 N N . SER A 1 282 ? 10.582 -12.444 -33.503 1.00 51.59 282 SER A N 1
ATOM 2199 C CA . SER A 1 282 ? 10.962 -12.869 -34.854 1.00 51.59 282 SER A CA 1
ATOM 2200 C C . SER A 1 282 ? 10.849 -11.712 -35.855 1.00 51.59 282 SER A C 1
ATOM 2202 O O . SER A 1 282 ? 9.979 -11.619 -36.713 1.00 51.59 282 SER A O 1
ATOM 2204 N N . HIS A 1 283 ? 11.815 -10.805 -35.796 1.00 43.84 283 HIS A N 1
ATOM 2205 C CA . HIS A 1 283 ? 12.076 -9.783 -36.807 1.00 43.84 283 HIS A CA 1
ATOM 2206 C C . HIS A 1 283 ? 12.545 -10.371 -38.169 1.00 43.84 283 HIS A C 1
ATOM 2208 O O . HIS A 1 283 ? 13.351 -9.754 -38.864 1.00 43.84 283 HIS A O 1
ATOM 2214 N N . ALA A 1 284 ? 12.057 -11.541 -38.593 1.00 38.41 284 ALA A N 1
ATOM 2215 C CA . ALA A 1 284 ? 12.364 -12.142 -39.889 1.00 38.41 284 ALA A CA 1
ATOM 2216 C C . ALA A 1 284 ? 11.120 -12.132 -40.785 1.00 38.41 284 ALA A C 1
ATOM 2218 O O . ALA A 1 284 ? 10.455 -13.140 -41.001 1.00 38.41 284 ALA A O 1
ATOM 2219 N N . PHE A 1 285 ? 10.840 -10.950 -41.333 1.00 41.78 285 PHE A N 1
ATOM 2220 C CA . PHE A 1 285 ? 10.021 -10.785 -42.526 1.00 41.78 285 PHE A CA 1
ATOM 2221 C C . PHE A 1 285 ? 10.370 -11.868 -43.566 1.00 41.78 285 PHE A C 1
ATOM 2223 O O . PHE A 1 285 ? 11.480 -11.881 -44.097 1.00 41.78 285 PHE A O 1
ATOM 2230 N N . GLY A 1 286 ? 9.415 -12.747 -43.871 1.00 37.69 286 GLY A N 1
ATOM 2231 C CA . GLY A 1 286 ? 9.412 -13.531 -45.107 1.00 37.69 286 GLY A CA 1
ATOM 2232 C C . GLY A 1 286 ? 9.940 -14.967 -45.070 1.00 37.69 286 GLY A C 1
ATOM 2233 O O . GLY A 1 286 ? 10.010 -15.551 -46.144 1.00 37.69 286 GLY A O 1
ATOM 2234 N N . ASN A 1 287 ? 10.266 -15.566 -43.918 1.00 39.28 287 ASN A N 1
ATOM 2235 C CA . ASN A 1 287 ? 10.672 -16.980 -43.878 1.00 39.28 287 ASN A CA 1
ATOM 2236 C C . ASN A 1 287 ? 9.876 -17.788 -42.847 1.00 39.28 287 ASN A C 1
ATOM 2238 O O . ASN A 1 287 ? 9.928 -17.493 -41.659 1.00 39.28 287 ASN A O 1
ATOM 2242 N N . CYS A 1 288 ? 9.179 -18.803 -43.368 1.00 41.59 288 CYS A N 1
ATOM 2243 C CA . CYS A 1 288 ? 8.540 -19.949 -42.719 1.00 41.59 288 CYS A CA 1
ATOM 2244 C C . CYS A 1 288 ? 8.635 -19.981 -41.187 1.00 41.59 288 CYS A C 1
ATOM 2246 O O . CYS A 1 288 ? 9.600 -20.507 -40.628 1.00 41.59 288 CYS A O 1
ATOM 2248 N N . ILE A 1 289 ? 7.591 -19.480 -40.525 1.00 50.81 289 ILE A N 1
ATOM 2249 C CA . ILE A 1 289 ? 7.246 -19.937 -39.179 1.00 50.81 289 ILE A CA 1
ATOM 2250 C C . ILE A 1 289 ? 7.031 -21.458 -39.292 1.00 50.81 289 ILE A C 1
ATOM 2252 O O . ILE A 1 289 ? 6.447 -21.927 -40.272 1.00 50.81 289 ILE A O 1
ATOM 2256 N N . SER A 1 290 ? 7.605 -22.256 -38.387 1.00 54.28 290 SER A N 1
ATOM 2257 C CA . SER A 1 290 ? 7.359 -23.702 -38.403 1.00 54.28 290 SER A CA 1
ATOM 2258 C C . SER A 1 290 ? 5.898 -23.973 -38.042 1.00 54.28 290 SER A C 1
ATOM 2260 O O . SER A 1 290 ? 5.341 -23.263 -37.207 1.00 54.28 290 SER A O 1
ATOM 2262 N N . GLU A 1 291 ? 5.292 -25.016 -38.620 1.00 58.16 291 GLU A N 1
ATOM 2263 C CA . GLU A 1 291 ? 3.898 -25.402 -38.321 1.00 58.16 291 GLU A CA 1
ATOM 2264 C C . GLU A 1 291 ? 3.641 -25.508 -36.806 1.00 58.16 291 GLU A C 1
ATOM 2266 O O . GLU A 1 291 ? 2.614 -25.050 -36.320 1.00 58.16 291 GLU A O 1
ATOM 2271 N N . GLU A 1 292 ? 4.618 -25.997 -36.034 1.00 52.69 292 GLU A N 1
ATOM 2272 C CA . GLU A 1 292 ? 4.541 -26.071 -34.568 1.00 52.69 292 GLU A CA 1
ATOM 2273 C C . GLU A 1 292 ? 4.422 -24.695 -33.884 1.00 52.69 292 GLU A C 1
ATOM 2275 O O . GLU A 1 292 ? 3.676 -24.546 -32.916 1.00 52.69 292 GLU A O 1
ATOM 2280 N N . VAL A 1 293 ? 5.134 -23.671 -34.370 1.00 54.53 293 VAL A N 1
ATOM 2281 C CA . VAL A 1 293 ? 5.063 -22.314 -33.800 1.00 54.53 293 VAL A CA 1
ATOM 2282 C C . VAL A 1 293 ? 3.742 -21.648 -34.184 1.00 54.53 293 VAL A C 1
ATOM 2284 O O . VAL A 1 293 ? 3.147 -20.978 -33.342 1.00 54.53 293 VAL A O 1
ATOM 2287 N N . ASP A 1 294 ? 3.238 -21.892 -35.396 1.00 59.84 294 ASP A N 1
ATOM 2288 C CA . ASP A 1 294 ? 1.914 -21.432 -35.831 1.00 59.84 294 ASP A CA 1
ATOM 2289 C C . ASP A 1 294 ? 0.777 -22.095 -35.034 1.00 59.84 294 ASP A C 1
ATOM 2291 O O . ASP A 1 294 ? -0.176 -21.424 -34.631 1.00 59.84 294 ASP A O 1
ATOM 2295 N N . GLU A 1 295 ? 0.868 -23.394 -34.744 1.00 62.25 295 GLU A N 1
ATOM 2296 C CA . GLU A 1 295 ? -0.110 -24.103 -33.910 1.00 62.25 295 GLU A CA 1
ATOM 2297 C C . GLU A 1 295 ? -0.116 -23.587 -32.466 1.00 62.25 295 GLU A C 1
ATOM 2299 O O . GLU A 1 295 ? -1.183 -23.311 -31.909 1.00 62.25 295 GLU A O 1
ATOM 2304 N N . MET A 1 296 ? 1.062 -23.381 -31.869 1.00 58.22 296 MET A N 1
ATOM 2305 C CA . MET A 1 296 ? 1.185 -22.803 -30.527 1.00 58.22 296 MET A CA 1
ATOM 2306 C C . MET A 1 296 ? 0.651 -21.367 -30.470 1.00 58.22 296 MET A C 1
ATOM 2308 O O . MET A 1 296 ? -0.055 -21.005 -29.523 1.00 58.22 296 MET A O 1
ATOM 2312 N N . ALA A 1 297 ? 0.940 -20.562 -31.495 1.00 58.28 297 ALA A N 1
ATOM 2313 C CA . ALA A 1 297 ? 0.425 -19.207 -31.647 1.00 58.28 297 ALA A CA 1
ATOM 2314 C C . ALA A 1 297 ? -1.104 -19.195 -31.705 1.00 58.28 297 ALA A C 1
ATOM 2316 O O . ALA A 1 297 ? -1.760 -18.473 -30.951 1.00 58.28 297 ALA A O 1
ATOM 2317 N N . ASN A 1 298 ? -1.672 -20.027 -32.580 1.00 64.44 298 ASN A N 1
ATOM 2318 C CA . ASN A 1 298 ? -3.110 -20.150 -32.766 1.00 64.44 298 ASN A CA 1
ATOM 2319 C C . ASN A 1 298 ? -3.790 -20.649 -31.488 1.00 64.44 298 ASN A C 1
ATOM 2321 O O . ASN A 1 298 ? -4.831 -20.112 -31.123 1.00 64.44 298 ASN A O 1
ATOM 2325 N N . ALA A 1 299 ? -3.204 -21.596 -30.752 1.00 63.56 299 ALA A N 1
ATOM 2326 C CA . ALA A 1 299 ? -3.739 -22.066 -29.473 1.00 63.56 299 ALA A CA 1
ATOM 2327 C C . ALA A 1 299 ? -3.727 -20.973 -28.383 1.00 63.56 299 ALA A C 1
ATOM 2329 O O . ALA A 1 299 ? -4.718 -20.794 -27.663 1.00 63.56 299 ALA A O 1
ATOM 2330 N N . ALA A 1 300 ? -2.639 -20.202 -28.281 1.00 59.88 300 ALA A N 1
ATOM 2331 C CA . ALA A 1 300 ? -2.526 -19.088 -27.338 1.00 59.88 300 ALA A CA 1
ATOM 2332 C C . ALA A 1 300 ? -3.512 -17.958 -27.678 1.00 59.88 300 ALA A C 1
ATOM 2334 O O . ALA A 1 300 ? -4.269 -17.510 -26.813 1.00 59.88 300 ALA A O 1
ATOM 2335 N N . MET A 1 301 ? -3.576 -17.556 -28.953 1.00 65.31 301 MET A N 1
ATOM 2336 C CA . MET A 1 301 ? -4.545 -16.573 -29.446 1.00 65.31 301 MET A CA 1
ATOM 2337 C C . MET A 1 301 ? -5.981 -17.053 -29.265 1.00 65.31 301 MET A C 1
ATOM 2339 O O . MET A 1 301 ? -6.812 -16.283 -28.806 1.00 65.31 301 MET A O 1
ATOM 2343 N N . THR A 1 302 ? -6.276 -18.325 -29.533 1.00 67.81 302 THR A N 1
ATOM 2344 C CA . THR A 1 302 ? -7.604 -18.916 -29.311 1.00 67.81 302 THR A CA 1
ATOM 2345 C C . THR A 1 302 ? -8.010 -18.827 -27.851 1.00 67.81 302 THR A C 1
ATOM 2347 O O . THR A 1 302 ? -9.119 -18.397 -27.543 1.00 67.81 302 THR A O 1
ATOM 2350 N N . THR A 1 303 ? -7.103 -19.174 -26.938 1.00 62.19 303 THR A N 1
ATOM 2351 C CA . THR A 1 303 ? -7.350 -19.085 -25.495 1.00 62.19 303 THR A CA 1
ATOM 2352 C C . THR A 1 303 ? -7.627 -17.643 -25.074 1.00 62.19 303 THR A C 1
ATOM 2354 O O . THR A 1 303 ? -8.593 -17.387 -24.357 1.00 62.19 303 THR A O 1
ATOM 2357 N N . LEU A 1 304 ? -6.826 -16.689 -25.553 1.00 59.59 304 LEU A N 1
ATOM 2358 C CA . LEU A 1 304 ? -6.990 -15.266 -25.250 1.00 59.59 304 LEU A CA 1
ATOM 2359 C C . LEU A 1 304 ? -8.272 -14.686 -25.838 1.00 59.59 304 LEU A C 1
ATOM 2361 O O . LEU A 1 304 ? -8.991 -13.969 -25.146 1.00 59.59 304 LEU A O 1
ATOM 2365 N N . ILE A 1 305 ? -8.571 -15.005 -27.095 1.00 65.19 305 ILE A N 1
ATOM 2366 C CA . ILE A 1 305 ? -9.751 -14.512 -27.797 1.00 65.19 305 ILE A CA 1
ATOM 2367 C C . ILE A 1 305 ? -11.014 -15.093 -27.161 1.00 65.19 305 ILE A C 1
ATOM 2369 O O . ILE A 1 305 ? -11.935 -14.339 -26.866 1.00 65.19 305 ILE A O 1
ATOM 2373 N N . LYS A 1 306 ? -11.049 -16.393 -26.846 1.00 64.19 306 LYS A N 1
ATOM 2374 C CA . LYS A 1 306 ? -12.172 -17.014 -26.122 1.00 64.19 306 LYS A CA 1
ATOM 2375 C C . LYS A 1 306 ? -12.366 -16.418 -24.737 1.00 64.19 306 LYS A C 1
ATOM 2377 O O . LYS A 1 306 ? -13.488 -16.069 -24.384 1.00 64.19 306 LYS A O 1
ATOM 2382 N N . HIS A 1 307 ? -11.287 -16.266 -23.972 1.00 56.75 307 HIS A N 1
ATOM 2383 C CA . HIS A 1 307 ? -11.369 -15.733 -22.616 1.00 56.75 307 HIS A CA 1
ATOM 2384 C C . HIS A 1 307 ? -11.878 -14.286 -22.594 1.00 56.75 307 HIS A C 1
ATOM 2386 O O . HIS A 1 307 ? -12.726 -13.945 -21.775 1.00 56.75 307 HIS A O 1
ATOM 2392 N N . ASN A 1 308 ? -11.390 -13.449 -23.513 1.00 51.16 308 ASN A N 1
ATOM 2393 C CA . ASN A 1 308 ? -11.645 -12.010 -23.488 1.00 51.16 308 ASN A CA 1
ATOM 2394 C C . ASN A 1 308 ? -12.834 -11.569 -24.357 1.00 51.16 308 ASN A C 1
ATOM 2396 O O . ASN A 1 308 ? -13.508 -10.597 -24.024 1.00 51.16 308 ASN A O 1
ATOM 2400 N N . TYR A 1 309 ? -13.105 -12.271 -25.459 1.00 59.25 309 TYR A N 1
ATOM 2401 C CA . TYR A 1 309 ? -14.093 -11.877 -26.471 1.00 59.25 309 TYR A CA 1
ATOM 2402 C C . TYR A 1 309 ? -15.098 -12.984 -26.805 1.00 59.25 309 TYR A C 1
ATOM 2404 O O . TYR A 1 309 ? -16.019 -12.723 -27.574 1.00 59.25 309 TYR A O 1
ATOM 2412 N N . GLY A 1 310 ? -14.990 -14.187 -26.228 1.00 60.75 310 GLY A N 1
ATOM 2413 C CA . GLY A 1 310 ? -15.872 -15.311 -26.564 1.00 60.75 310 GLY A CA 1
ATOM 2414 C C . GLY A 1 310 ? -17.353 -14.985 -26.380 1.00 60.75 310 GLY A C 1
ATOM 2415 O O . GLY A 1 310 ? -18.138 -15.158 -27.301 1.00 60.75 310 GLY A O 1
ATOM 2416 N N . ALA A 1 311 ? -17.722 -14.368 -25.254 1.00 56.62 311 ALA A N 1
ATOM 2417 C CA . ALA A 1 311 ? -19.105 -13.957 -24.996 1.00 56.62 311 ALA A CA 1
ATOM 2418 C C . ALA A 1 311 ? -19.646 -12.924 -26.007 1.00 56.62 311 ALA A C 1
ATOM 2420 O O . ALA A 1 311 ? -20.848 -12.889 -26.263 1.00 56.62 311 ALA A O 1
ATOM 2421 N N . LEU A 1 312 ? -18.772 -12.087 -26.579 1.00 58.50 312 LEU A N 1
ATOM 2422 C CA . LEU A 1 312 ? -19.138 -11.151 -27.642 1.00 58.50 312 LEU A CA 1
ATOM 2423 C C . LEU A 1 312 ? -19.304 -11.881 -28.979 1.00 58.50 312 LEU A C 1
ATOM 2425 O O . LEU A 1 312 ? -20.293 -11.681 -29.676 1.00 58.50 312 LEU A O 1
ATOM 2429 N N . LEU A 1 313 ? -18.323 -12.706 -29.338 1.00 59.56 313 LEU A N 1
ATOM 2430 C CA . LEU A 1 313 ? -18.275 -13.399 -30.624 1.00 59.56 313 LEU A CA 1
ATOM 2431 C C . LEU A 1 313 ? -19.356 -14.484 -30.743 1.00 59.56 313 LEU A C 1
ATOM 2433 O O . LEU A 1 313 ? -19.804 -14.773 -31.845 1.00 59.56 313 LEU A O 1
ATOM 2437 N N . GLU A 1 314 ? -19.815 -15.040 -29.621 1.00 62.94 314 GLU A N 1
ATOM 2438 C CA . GLU A 1 314 ? -20.914 -16.013 -29.545 1.00 62.94 314 GLU A CA 1
ATOM 2439 C C . GLU A 1 314 ? -22.308 -15.363 -29.484 1.00 62.94 314 GLU A C 1
ATOM 2441 O O . GLU A 1 314 ? -23.325 -16.064 -29.518 1.00 62.94 314 GLU A O 1
ATOM 2446 N N . HIS A 1 315 ? -22.393 -14.031 -29.386 1.00 57.53 315 HIS A N 1
ATOM 2447 C CA . HIS A 1 315 ? -23.675 -13.343 -29.273 1.00 57.53 315 HIS A CA 1
ATOM 2448 C C . HIS A 1 315 ? -24.489 -13.484 -30.582 1.00 57.53 315 HIS A C 1
ATOM 2450 O O . HIS A 1 315 ? -23.922 -13.364 -31.670 1.00 57.53 315 HIS A O 1
ATOM 2456 N N . PRO A 1 316 ? -25.820 -13.718 -30.528 1.00 53.25 316 PRO A N 1
ATOM 2457 C CA . PRO A 1 316 ? -26.634 -14.074 -31.702 1.00 53.25 316 PRO A CA 1
ATOM 2458 C C . PRO A 1 316 ? -26.582 -13.073 -32.859 1.00 53.25 316 PRO A C 1
ATOM 2460 O O . PRO A 1 316 ? -26.677 -13.472 -34.015 1.00 53.25 316 PRO A O 1
ATOM 2463 N N . ASP A 1 317 ? -26.396 -11.791 -32.546 1.00 52.50 317 ASP A N 1
ATOM 2464 C CA . ASP A 1 317 ? -26.258 -10.720 -33.541 1.00 52.50 317 ASP A CA 1
ATOM 2465 C C . ASP A 1 317 ? -24.933 -10.787 -34.328 1.00 52.50 317 ASP A C 1
ATOM 2467 O O . ASP A 1 317 ? -24.807 -10.134 -35.361 1.00 52.50 317 ASP A O 1
ATOM 2471 N N . TYR A 1 318 ? -23.959 -11.578 -33.858 1.00 49.56 318 TYR A N 1
ATOM 2472 C CA . TYR A 1 318 ? -22.625 -11.732 -34.447 1.00 49.56 318 TYR A CA 1
ATOM 2473 C C . TYR A 1 318 ? -22.367 -13.118 -35.050 1.00 49.56 318 TYR A C 1
ATOM 2475 O O . TYR A 1 318 ? -21.436 -13.299 -35.839 1.00 49.56 318 TYR A O 1
ATOM 2483 N N . VAL A 1 319 ? -23.191 -14.107 -34.712 1.00 49.22 319 VAL A N 1
ATOM 2484 C CA . VAL A 1 319 ? -23.100 -15.449 -35.284 1.00 49.22 319 VAL A CA 1
ATOM 2485 C C . VAL A 1 319 ? -24.072 -15.537 -36.455 1.00 49.22 319 VAL A C 1
ATOM 2487 O O . VAL A 1 319 ? -25.171 -16.088 -36.345 1.00 49.22 319 VAL A O 1
ATOM 2490 N N . HIS A 1 320 ? -23.662 -15.049 -37.626 1.00 49.50 320 HIS A N 1
ATOM 2491 C CA . HIS A 1 320 ? -24.253 -15.552 -38.862 1.00 49.50 320 HIS A CA 1
ATOM 2492 C C . HIS A 1 320 ? -23.770 -16.988 -39.052 1.00 49.50 320 HIS A C 1
ATOM 2494 O O . HIS A 1 320 ? -22.747 -17.244 -39.683 1.00 49.50 320 HIS A O 1
ATOM 2500 N N . ARG A 1 321 ? -24.504 -17.933 -38.445 1.00 44.28 321 ARG A N 1
ATOM 2501 C CA . ARG A 1 321 ? -24.295 -19.370 -38.636 1.00 44.28 321 ARG A CA 1
ATOM 2502 C C . ARG A 1 321 ? -24.161 -19.624 -40.133 1.00 44.28 321 ARG A C 1
ATOM 2504 O O . ARG A 1 321 ? -25.069 -19.251 -40.880 1.00 44.28 321 ARG A O 1
ATOM 2511 N N . LYS A 1 322 ? -23.062 -20.271 -40.553 1.00 42.16 322 LYS A N 1
ATOM 2512 C CA . LYS A 1 322 ? -22.966 -20.916 -41.871 1.00 42.16 322 LYS A CA 1
ATOM 2513 C C . LYS A 1 322 ? -24.313 -21.566 -42.148 1.00 42.16 322 LYS A C 1
ATOM 2515 O O . LYS A 1 322 ? -24.749 -22.402 -41.356 1.00 42.16 322 LYS A O 1
ATOM 2520 N N . GLY A 1 323 ? -24.991 -21.098 -43.193 1.00 39.50 323 GLY A N 1
ATOM 2521 C CA . GLY A 1 323 ? -26.327 -21.554 -43.531 1.00 39.50 323 GLY A CA 1
ATOM 2522 C C . GLY A 1 323 ? -26.349 -23.075 -43.566 1.00 39.50 323 GLY A C 1
ATOM 2523 O O . GLY A 1 323 ? -25.714 -23.685 -44.422 1.00 39.50 323 GLY A O 1
ATOM 2524 N N . GLY A 1 324 ? -27.063 -23.673 -42.614 1.00 33.62 324 GLY A N 1
ATOM 2525 C CA . GLY A 1 324 ? -27.607 -25.006 -42.789 1.00 33.62 324 GLY A CA 1
ATOM 2526 C C . GLY A 1 324 ?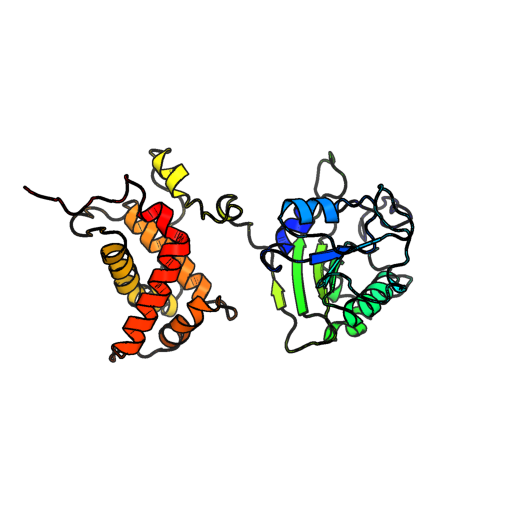 -28.680 -24.880 -43.855 1.00 33.62 324 GLY A C 1
ATOM 2527 O O . GLY A 1 324 ? -29.814 -24.528 -43.545 1.00 33.62 324 GLY A O 1
ATOM 2528 N N . GLY A 1 325 ? -28.269 -25.043 -45.110 1.00 32.91 325 GLY A N 1
ATOM 2529 C CA . GLY A 1 325 ? -29.187 -25.382 -46.178 1.00 32.91 325 GLY A CA 1
ATOM 2530 C C . GLY A 1 325 ? -29.649 -26.815 -45.957 1.00 32.91 325 GLY A C 1
ATOM 2531 O O . GLY A 1 325 ? -28.815 -27.717 -45.850 1.00 32.91 325 GLY A O 1
ATOM 2532 N N . ASP A 1 326 ? -30.965 -26.974 -45.847 1.00 32.88 326 ASP A N 1
ATOM 2533 C CA . ASP A 1 326 ? -31.647 -28.115 -46.461 1.00 32.88 326 ASP A CA 1
ATOM 2534 C C . ASP A 1 326 ? -31.271 -28.221 -47.952 1.00 32.88 326 ASP A C 1
ATOM 2536 O O . ASP A 1 326 ? -31.082 -27.157 -48.597 1.00 32.88 326 ASP A O 1
#

Radius of gyration: 24.57 Å; chains: 1; bounding box: 49×54×68 Å

Sequence (326 aa):
MGKRSNFERHPRGLYPTPESAVRPLLLHLPSAVCFDAPCAGDGALVRHLEAEGHSLGATSDIQPMAAGIATSDARGIERCTGEMFITNPPWPEPNRRGDPTLSILMHLSSLAPTWLLLPADFAHNIYFHKVADRCRKIVSVGRVKWIPGTRGPGKDNAARYLFDEARDGRTHFYGRSEPPPAALETGRLHTNAEQYCSAKQPYKGKVMKLEQNQKEKAFYECIRPHVENVVANEFGIVFENLLAPGDLYDHIIEQIMHDLCLAARRTDMPPNCEALVPIIDSHAFGNCISEEVDEMANAAMTTLIKHNYGALLEHPDYVHRKGGGD

Secondary structure (DSSP, 8-state):
--SS--SPPPTT------GGGTHHHHTTS-SS-EEEESS-TTSHHHHHHHHTT-EEEEEEESS--STT-EE--GGG----SSSEEEE-PPPPPGGGTTTTHHHHHHHHHTTS-EEEEEETTGGGSGGGGGTTTTEEEEEEEEE---STT-SS--SSEEEEEEE-SS--SPPEEE--PPPP-GGGTTSS---THHHHHH--S---S----TTS-HHHHHHHHHHHHHHHHHHHHHH---GGG--STT-HHHHHHHHHHHHHHHHHT-TT--TTTGGGHHHHH---TTS---HHHHHHHHHHHHHHHHHHHHHHHTSTTT--------

Foldseek 3Di:
DDDPDPDDQPPQNDFQADLLLCVLCCVVDDQEWAEEEEQCAAVNNVVSVVVSHYHYQAAEYCDHDYPRHHNDDLLPDPAIRIQEYAYAHREADVVVLGPPPVSNQVRRQAHHKYKYKYFLCPCVRPSCVVQQQQWAEKGWSQFDQRDPPDPDTHPTTIIITIGHPVDDDHYYYHYDDPPPPPCPSPLANPPCVVVCVVDPDADPDPPPPPPDDPLLVVQLVVCLVLLVVLLCPVLVFDPPPPPDPRPPVVVVSVVLSVVLVVLQPDPCRPPLCVLCVCVSVPPDPDDDDDPVSSVSVSVSSNVVCCSHCVVVSNDPVNDPHPDPDD

pLDDT: mean 70.69, std 22.87, range [29.14, 98.81]